Protein AF-A0A0V0XL01-F1 (afdb_monomer)

Organism: Trichinella pseudospiralis (NCBI:txid6337)

Solvent-accessible surface area (backbone atoms only — not comparable to full-atom values): 15311 Å² total; per-residue (Å²): 140,81,84,89,83,84,82,94,81,88,79,88,85,88,79,86,83,81,87,78,91,76,82,90,76,90,74,82,90,76,85,75,81,91,75,90,78,96,79,70,66,69,64,54,52,52,53,47,52,55,48,52,52,52,49,51,54,52,50,50,52,51,49,54,53,49,52,60,51,49,62,62,58,72,68,69,61,100,60,57,73,66,58,52,52,54,50,54,52,52,52,53,51,48,51,54,51,52,51,51,52,50,50,49,52,51,50,53,50,49,52,50,52,46,60,74,67,52,75,76,82,74,76,65,90,80,57,88,51,68,72,58,53,53,49,53,53,51,51,50,54,52,51,50,53,56,50,51,52,55,47,49,5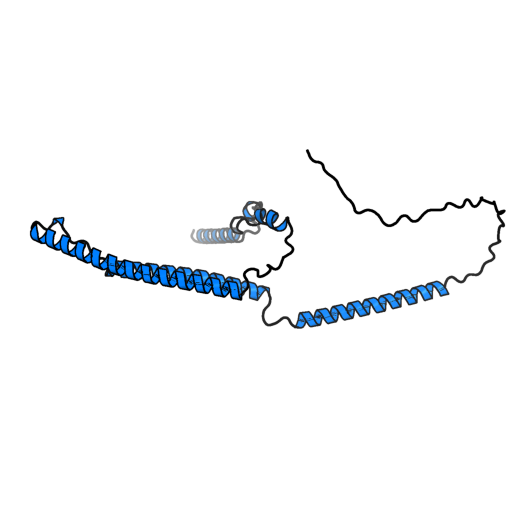4,52,54,49,55,50,51,54,50,52,52,50,52,50,52,51,50,50,53,55,39,56,74,64,38,88,73,61,75,73,80,83,68,93,71,63,94,53,59,67,63,55,40,64,77,68,62,56,58,80,84,75,58,54,68,72,75,81,40,86,79,78,90,56,79,88,73,41,69,68,58,60,52,48,55,60,50,51,56,51,54,52,56,59,54,66,71,75,108

Sequence (241 aa):
MFDEDVNSNRKYYKREEEEEDLAYVEIPDRHYRYGGAQVEDDEEEDARRKREERERKKAEVRKRLEEAGRAKKAKKGFLTPERKKKLRQLLMKKAAEDLKQQQLLKEQERQRILQERIIPLPDVDSINNQSELEKIASQFVKRIAELEELKYDLEYSVRQKDFEINELTIQVNDLRGKFVKPTLKKVSKYDNKFSKYHKKPAEQINFRENLRQVKTDKWNLDALKIDKKEEKKNADVEVEE

Secondary structure (DSSP, 8-state):
-------------------------PPP------------HHHHHHHHHHHHHHHHHHHHHHHHHHHHHHHHHHT--SS-HHHHHHHHHHHHHHHHHHHHHHHHHHHHHHHHHHHHHSPPPP-GGG---HHHHHHHHHHHHHHHHHHHHHHHHHHHHHHHHHHHHHHHHHHHHHHH-TT---------TTHHHHHHHH-S-TTT--TTTSS-----TTS-TTHHHHHHHHHHHHHHHHT--

pLDDT: mean 72.59, std 20.16, range [30.77, 98.12]

Radius of gyration: 45.76 Å; Cα contacts (8 Å, |Δi|>4): 9; chains: 1; bounding box: 92×78×112 Å

Foldseek 3Di:
DDDDDDDDDDDDDDDDDDDDDDDDDDDDDDDDDDDDDDDPPPVVVVVVVVVVVVVVVVVVVVVVVVVVVVVVVVPCPDDDPVRVVVVVVVVVVVVVVVVVVVVVVVVVVVVVVCVVPDDPDPPPVPDPDPVVVVVVVVVVVVVVVVVVVVVVVVVVVVVVVVVVVVVVVVVVDVVVPVCPPPPDDPDDPCPVVVVVVVPPPPVPPPVVVVDPDPPDPPPDPVSVVVVVVVVVVVVVVVVVD

Structure (mmCIF, N/CA/C/O backbone):
data_AF-A0A0V0XL01-F1
#
_entry.id   AF-A0A0V0XL01-F1
#
loop_
_atom_site.group_PDB
_atom_site.id
_atom_site.type_symbol
_atom_site.label_atom_id
_atom_site.label_alt_id
_atom_site.label_comp_id
_atom_site.label_asym_id
_atom_site.label_entity_id
_atom_site.label_seq_id
_atom_site.pdbx_PDB_ins_code
_atom_site.Cartn_x
_atom_site.Cartn_y
_atom_site.Cartn_z
_atom_site.occupancy
_atom_site.B_iso_or_equiv
_atom_site.auth_seq_id
_atom_site.auth_comp_id
_atom_site.auth_asym_id
_atom_site.auth_atom_id
_atom_site.pdbx_PDB_model_num
ATOM 1 N N . MET A 1 1 ? -7.016 -56.043 -22.292 1.00 40.75 1 MET A N 1
ATOM 2 C CA . MET A 1 1 ? -8.067 -56.361 -23.279 1.00 40.75 1 MET A CA 1
ATOM 3 C C . MET A 1 1 ? -8.686 -55.029 -23.669 1.00 40.75 1 MET A C 1
ATOM 5 O O . MET A 1 1 ? -9.525 -54.531 -22.940 1.00 40.75 1 MET A O 1
ATOM 9 N N . PHE A 1 2 ? -8.189 -54.293 -24.654 1.00 33.44 2 PHE A N 1
ATOM 10 C CA . PHE A 1 2 ? -7.642 -54.699 -25.949 1.00 33.44 2 PHE A CA 1
ATOM 11 C C . PHE A 1 2 ? -6.326 -53.992 -26.305 1.00 33.44 2 PHE A C 1
ATOM 13 O O . PHE A 1 2 ? -5.938 -53.026 -25.652 1.00 33.44 2 PHE A O 1
ATOM 20 N N . ASP A 1 3 ? -5.676 -54.573 -27.304 1.00 37.06 3 ASP A N 1
ATOM 21 C CA . ASP A 1 3 ? -4.250 -54.589 -27.602 1.00 37.06 3 ASP A CA 1
ATOM 22 C C . ASP A 1 3 ? -3.639 -53.342 -28.256 1.00 37.06 3 ASP A C 1
ATOM 24 O O . ASP A 1 3 ? -4.303 -52.462 -28.807 1.00 37.06 3 ASP A O 1
ATOM 28 N N . GLU A 1 4 ? -2.312 -53.339 -28.144 1.00 39.12 4 GLU A N 1
ATOM 29 C CA . GLU A 1 4 ? -1.307 -52.566 -28.864 1.00 39.12 4 GLU A CA 1
ATOM 30 C C . GLU A 1 4 ? -1.354 -52.826 -30.380 1.00 39.12 4 GLU A C 1
ATOM 32 O O . GLU A 1 4 ? -1.664 -53.933 -30.790 1.00 39.12 4 GLU A O 1
ATOM 37 N N . ASP A 1 5 ? -0.989 -51.822 -31.188 1.00 43.12 5 ASP A N 1
ATOM 38 C CA . ASP A 1 5 ? -0.315 -51.962 -32.499 1.00 43.12 5 ASP A CA 1
ATOM 39 C C . ASP A 1 5 ? 0.023 -50.538 -32.998 1.00 43.12 5 ASP A C 1
ATOM 41 O O . ASP A 1 5 ? -0.838 -49.760 -33.402 1.00 43.12 5 ASP A O 1
ATOM 45 N N . VAL A 1 6 ? 1.204 -49.978 -32.727 1.00 46.22 6 VAL A N 1
ATOM 46 C CA . VAL A 1 6 ? 2.505 -50.213 -33.380 1.00 46.22 6 VAL A CA 1
ATOM 47 C C . VAL A 1 6 ? 2.482 -49.992 -34.905 1.00 46.22 6 VAL A C 1
ATOM 49 O O . VAL A 1 6 ? 2.322 -50.890 -35.716 1.00 46.22 6 VAL A O 1
ATOM 52 N N . ASN A 1 7 ? 2.809 -48.749 -35.271 1.00 40.56 7 ASN A N 1
ATOM 53 C CA . ASN A 1 7 ? 3.794 -48.428 -36.312 1.00 40.56 7 ASN A CA 1
ATOM 54 C C . ASN A 1 7 ? 3.484 -48.837 -37.771 1.00 40.56 7 ASN A C 1
ATOM 56 O O . ASN A 1 7 ? 4.201 -49.629 -38.381 1.00 40.56 7 ASN A O 1
ATOM 60 N N . SER A 1 8 ? 2.511 -48.169 -38.395 1.00 42.34 8 SER A N 1
ATOM 61 C CA . SER A 1 8 ? 2.328 -48.176 -39.854 1.00 42.34 8 SER A CA 1
ATOM 62 C C . SER A 1 8 ? 2.961 -46.940 -40.509 1.00 42.34 8 SER A C 1
ATOM 64 O O . SER A 1 8 ? 2.249 -46.039 -40.948 1.00 42.34 8 SER A O 1
ATOM 66 N N . ASN A 1 9 ? 4.296 -46.873 -40.595 1.00 40.06 9 ASN A N 1
ATOM 67 C CA . ASN A 1 9 ? 4.946 -46.017 -41.600 1.00 40.06 9 ASN A CA 1
ATOM 68 C C . ASN A 1 9 ? 6.384 -46.456 -41.937 1.00 40.06 9 ASN A C 1
ATOM 70 O O . ASN A 1 9 ? 7.365 -45.812 -41.565 1.00 40.06 9 ASN A O 1
ATOM 74 N N . ARG A 1 10 ? 6.525 -47.579 -42.650 1.00 39.97 10 ARG A N 1
ATOM 75 C CA . ARG A 1 10 ? 7.780 -47.951 -43.325 1.00 39.97 10 ARG A CA 1
ATOM 76 C C . ARG A 1 10 ? 7.493 -48.764 -44.591 1.00 39.97 10 ARG A C 1
ATOM 78 O O . ARG A 1 10 ? 7.753 -49.958 -44.663 1.00 39.97 10 ARG A O 1
ATOM 85 N N . LYS A 1 11 ? 6.926 -48.106 -45.598 1.00 36.50 11 LYS A N 1
ATOM 86 C CA . LYS A 1 11 ? 6.955 -48.551 -47.000 1.00 36.50 11 LYS A CA 1
ATOM 87 C C . LYS A 1 11 ? 7.540 -47.399 -47.829 1.00 36.50 11 LYS A C 1
ATOM 89 O O . LYS A 1 11 ? 7.358 -46.258 -47.425 1.00 36.50 11 LYS A O 1
ATOM 94 N N . TYR A 1 12 ? 8.224 -47.721 -48.934 1.00 34.31 12 TYR A N 1
ATOM 95 C CA . TYR A 1 12 ? 9.052 -46.863 -49.817 1.00 34.31 12 TYR A CA 1
ATOM 96 C C . TYR A 1 12 ? 10.493 -46.671 -49.283 1.00 34.31 12 TYR A C 1
ATOM 98 O O . TYR A 1 12 ? 10.689 -45.984 -48.293 1.00 34.31 12 TYR A O 1
ATOM 106 N N . TYR A 1 13 ? 11.571 -47.272 -49.804 1.00 37.22 13 TYR A N 1
ATOM 107 C CA . TYR A 1 13 ? 11.905 -47.799 -51.132 1.00 37.22 13 TYR A CA 1
ATOM 108 C C . TYR A 1 13 ? 12.642 -49.148 -51.020 1.00 37.22 13 TYR A C 1
ATOM 110 O O . TYR A 1 13 ? 13.570 -49.283 -50.226 1.00 37.22 13 TYR A O 1
ATOM 118 N N . LYS A 1 14 ? 12.245 -50.118 -51.850 1.00 30.77 14 LYS A N 1
ATOM 119 C CA . LYS A 1 14 ? 12.971 -51.357 -52.158 1.00 30.77 14 LYS A CA 1
ATOM 120 C C . LYS A 1 14 ? 13.501 -51.149 -53.583 1.00 30.77 14 LYS A C 1
ATOM 122 O O . LYS A 1 14 ? 12.686 -50.979 -54.485 1.00 30.77 14 LYS A O 1
ATOM 127 N N . ARG A 1 15 ? 14.815 -51.023 -53.768 1.00 37.88 15 ARG A N 1
ATOM 128 C CA . ARG A 1 15 ? 15.456 -51.087 -55.089 1.00 37.88 15 ARG A CA 1
ATOM 129 C C . ARG A 1 15 ? 16.187 -52.418 -55.107 1.00 37.88 15 ARG A C 1
ATOM 131 O O . ARG A 1 15 ? 17.006 -52.654 -54.226 1.00 37.88 15 ARG A O 1
ATOM 138 N N . GLU A 1 16 ? 15.752 -53.278 -56.011 1.00 37.47 16 GLU A N 1
ATOM 139 C CA . GLU A 1 16 ? 16.260 -54.625 -56.228 1.00 37.47 16 GLU A CA 1
ATOM 140 C C . GLU A 1 16 ? 17.748 -54.562 -56.587 1.00 37.47 16 GLU A C 1
ATOM 142 O O . GLU A 1 16 ? 18.165 -53.747 -57.412 1.00 37.47 16 GLU A O 1
ATOM 147 N N . GLU A 1 17 ? 18.536 -55.364 -55.876 1.00 39.72 17 GLU A N 1
ATOM 148 C CA . GLU A 1 17 ? 19.886 -55.753 -56.261 1.00 39.72 17 GLU A CA 1
ATOM 149 C C . GLU A 1 17 ? 19.724 -56.952 -57.198 1.00 39.72 17 GLU A C 1
ATOM 151 O O . GLU A 1 17 ? 19.233 -57.999 -56.778 1.00 39.72 17 GLU A O 1
ATOM 156 N N . GLU A 1 18 ? 20.081 -56.777 -58.467 1.00 40.06 18 GLU A N 1
ATOM 157 C CA . GLU A 1 18 ? 20.355 -57.889 -59.372 1.00 40.06 18 GLU A CA 1
ATOM 158 C C . GLU A 1 18 ? 21.876 -58.077 -59.391 1.00 40.06 18 GLU A C 1
ATOM 160 O O . GLU A 1 18 ? 22.624 -57.216 -59.861 1.0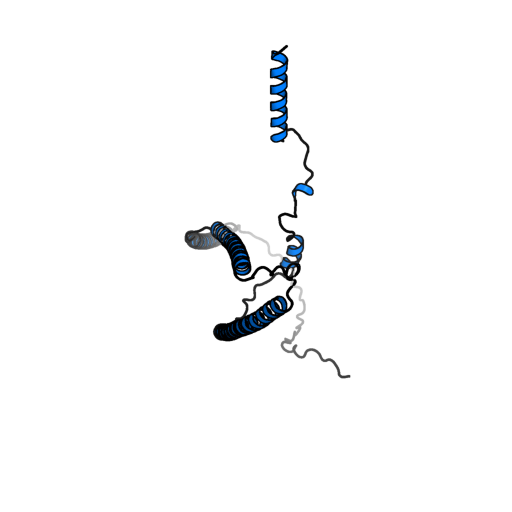0 40.06 18 GLU A O 1
ATOM 165 N N . GLU A 1 19 ? 22.322 -59.176 -58.779 1.00 40.03 19 GLU A N 1
ATOM 166 C CA . GLU A 1 19 ? 23.654 -59.750 -58.949 1.00 40.03 19 GLU A CA 1
ATOM 167 C C . GLU A 1 19 ? 23.757 -60.315 -60.372 1.00 40.03 19 GLU A C 1
ATOM 169 O O . GLU A 1 19 ? 23.046 -61.257 -60.719 1.00 40.03 19 GLU A O 1
ATOM 174 N N . GLU A 1 20 ? 24.655 -59.765 -61.190 1.00 38.94 20 GLU A N 1
ATOM 175 C CA . GLU A 1 20 ? 25.152 -60.453 -62.383 1.00 38.94 20 GLU A CA 1
ATOM 176 C C . GLU A 1 20 ? 26.607 -60.874 -62.153 1.00 38.94 20 GLU A C 1
ATOM 178 O O . GLU A 1 20 ? 27.529 -60.056 -62.083 1.00 38.94 20 GLU A O 1
ATOM 183 N N . ASP A 1 21 ? 26.781 -62.189 -62.034 1.00 44.88 21 ASP A N 1
ATOM 184 C CA . ASP A 1 21 ? 28.050 -62.902 -61.999 1.00 44.88 21 ASP A CA 1
ATOM 185 C C . ASP A 1 21 ? 28.822 -62.708 -63.315 1.00 44.88 21 ASP A C 1
ATOM 187 O O . ASP A 1 21 ? 28.524 -63.337 -64.334 1.00 44.88 21 ASP A O 1
ATOM 191 N N . LEU A 1 22 ? 29.870 -61.880 -63.302 1.00 39.28 22 LEU A N 1
ATOM 192 C CA . LEU A 1 22 ? 30.867 -61.845 -64.375 1.00 39.28 22 LEU A CA 1
ATOM 193 C C . LEU A 1 22 ? 32.157 -62.522 -63.909 1.00 39.28 22 LEU A C 1
ATOM 195 O O . LEU A 1 22 ? 32.897 -62.020 -63.063 1.00 39.28 22 LEU A O 1
ATOM 199 N N . ALA A 1 23 ? 32.392 -63.700 -64.484 1.00 43.34 23 ALA A N 1
ATOM 200 C CA . ALA A 1 23 ? 33.522 -64.576 -64.223 1.00 43.34 23 ALA A CA 1
ATOM 201 C C . ALA A 1 23 ? 34.881 -63.868 -64.372 1.00 43.34 23 ALA A C 1
ATOM 203 O O . ALA A 1 23 ? 35.165 -63.186 -65.358 1.00 43.34 23 ALA A O 1
ATOM 204 N N . TYR A 1 24 ? 35.741 -64.103 -63.384 1.00 42.50 24 TYR A N 1
ATOM 205 C CA . TYR A 1 24 ? 37.146 -63.716 -63.353 1.00 42.50 24 TYR A CA 1
ATOM 206 C C . TYR A 1 24 ? 37.919 -64.406 -64.491 1.00 42.50 24 TYR A C 1
ATOM 208 O O . TYR A 1 24 ? 38.001 -65.633 -64.533 1.00 42.50 24 TYR A O 1
ATOM 216 N N . VAL A 1 25 ? 38.495 -63.624 -65.406 1.00 46.78 25 VAL A N 1
ATOM 217 C CA . VAL A 1 25 ? 39.443 -64.100 -66.427 1.00 46.78 25 VAL A CA 1
ATOM 218 C C . VAL A 1 25 ? 40.809 -63.491 -66.114 1.00 46.78 25 VAL A C 1
ATOM 220 O O . VAL A 1 25 ? 40.972 -62.272 -66.173 1.00 46.78 25 VAL A O 1
ATOM 223 N N . GLU A 1 26 ? 41.788 -64.329 -65.766 1.00 44.38 26 GLU A N 1
ATOM 224 C CA . GLU A 1 26 ? 43.183 -63.919 -65.560 1.00 44.38 26 GLU A CA 1
ATOM 225 C C . GLU A 1 26 ? 43.791 -63.414 -66.877 1.00 44.38 26 GLU A C 1
ATOM 227 O O . GLU A 1 26 ? 43.933 -64.159 -67.848 1.00 44.38 26 GLU A O 1
ATOM 232 N N . ILE A 1 27 ? 44.172 -62.136 -66.910 1.00 48.56 27 ILE A N 1
ATOM 233 C CA . ILE A 1 27 ? 44.943 -61.548 -68.010 1.00 48.56 27 ILE A CA 1
ATOM 234 C C . ILE A 1 27 ? 46.434 -61.661 -67.643 1.00 48.56 27 ILE A C 1
ATOM 236 O O . ILE A 1 27 ? 46.809 -61.205 -66.562 1.00 48.56 27 ILE A O 1
ATOM 240 N N . PRO A 1 28 ? 47.302 -62.234 -68.502 1.00 47.28 28 PRO A N 1
ATOM 241 C CA . PRO A 1 28 ? 48.719 -62.403 -68.195 1.00 47.28 28 PRO A CA 1
ATOM 242 C C . PRO A 1 28 ? 49.431 -61.064 -67.999 1.00 47.28 28 PRO A C 1
ATOM 244 O O . PRO A 1 28 ? 49.287 -60.143 -68.808 1.00 47.28 28 PRO A O 1
ATOM 247 N N . ASP A 1 29 ? 50.247 -61.006 -66.951 1.00 51.16 29 ASP A N 1
ATOM 248 C CA . ASP A 1 29 ? 51.034 -59.852 -66.529 1.00 51.16 29 ASP A CA 1
ATOM 249 C C . ASP A 1 29 ? 52.049 -59.429 -67.613 1.00 51.16 29 ASP A C 1
ATOM 251 O O . ASP A 1 29 ? 53.142 -59.988 -67.749 1.00 51.16 29 ASP A O 1
ATOM 255 N N . ARG A 1 30 ? 51.680 -58.441 -68.441 1.00 40.22 30 ARG A N 1
ATOM 256 C CA . ARG A 1 30 ? 52.618 -57.775 -69.355 1.00 40.22 30 ARG A CA 1
ATOM 257 C C . ARG A 1 30 ? 53.345 -56.672 -68.601 1.00 40.22 30 ARG A C 1
ATOM 259 O O . ARG A 1 30 ? 52.847 -55.557 -68.469 1.00 40.22 30 ARG A O 1
ATOM 266 N N . HIS A 1 31 ? 54.580 -56.978 -68.218 1.00 46.69 31 HIS A N 1
ATOM 267 C CA . HIS A 1 31 ? 55.589 -56.003 -67.824 1.00 46.69 31 HIS A CA 1
ATOM 268 C C . HIS A 1 31 ? 55.758 -54.924 -68.909 1.00 46.69 31 HIS A C 1
ATOM 270 O O . HIS A 1 31 ? 56.414 -55.146 -69.932 1.00 46.69 31 HIS A O 1
ATOM 276 N N . TYR A 1 32 ? 55.206 -53.734 -68.671 1.00 37.00 32 TYR A N 1
ATOM 277 C CA . TYR A 1 32 ? 55.585 -52.536 -69.411 1.00 37.00 32 TYR A CA 1
ATOM 278 C C . TYR A 1 32 ? 56.823 -51.912 -68.761 1.00 37.00 32 TYR A C 1
ATOM 280 O O . TYR A 1 32 ? 56.806 -51.456 -67.621 1.00 37.00 32 TYR A O 1
ATOM 288 N N . ARG A 1 33 ? 57.918 -51.918 -69.526 1.00 39.69 33 ARG A N 1
ATOM 289 C CA . ARG A 1 33 ? 59.151 -51.160 -69.282 1.00 39.69 33 ARG A CA 1
ATOM 290 C C . ARG A 1 33 ? 58.819 -49.695 -68.979 1.00 39.69 33 ARG A C 1
ATOM 292 O O . ARG A 1 33 ? 58.297 -49.003 -69.849 1.00 39.69 33 ARG A O 1
ATOM 299 N N . TYR A 1 34 ? 59.206 -49.210 -67.802 1.00 35.22 34 TYR A N 1
ATOM 300 C CA . TYR A 1 34 ? 59.228 -47.778 -67.510 1.00 35.22 34 TYR A CA 1
ATOM 301 C C . TYR A 1 34 ? 60.462 -47.157 -68.189 1.00 35.22 34 TYR A C 1
ATOM 303 O O . TYR A 1 34 ? 61.597 -47.385 -67.770 1.00 35.22 34 TYR A O 1
ATOM 311 N N . GLY A 1 35 ? 60.239 -46.435 -69.289 1.00 39.59 35 GLY A N 1
ATOM 312 C CA . GLY A 1 35 ? 61.188 -45.503 -69.905 1.00 39.59 35 GLY A CA 1
ATOM 313 C C . GLY A 1 35 ? 60.647 -44.087 -69.709 1.00 39.59 35 GLY A C 1
ATOM 314 O O . GLY A 1 35 ? 59.479 -43.849 -69.996 1.00 39.59 35 GLY A O 1
ATOM 315 N N . GLY A 1 36 ? 61.453 -43.205 -69.117 1.00 41.88 36 GLY A N 1
ATOM 316 C CA . GLY A 1 36 ? 60.972 -42.044 -68.362 1.00 41.88 36 GLY A CA 1
ATOM 317 C C . GLY A 1 36 ? 60.691 -40.751 -69.132 1.00 41.88 36 GLY A C 1
ATOM 318 O O . GLY A 1 36 ? 60.901 -40.666 -70.336 1.00 41.88 36 GLY A O 1
ATOM 319 N N . ALA A 1 37 ? 60.272 -39.737 -68.368 1.00 36.62 37 ALA A N 1
ATOM 320 C CA . ALA A 1 37 ? 60.487 -38.305 -68.595 1.00 36.62 37 ALA A CA 1
ATOM 321 C C . ALA A 1 37 ? 60.110 -37.549 -67.301 1.00 36.62 37 ALA A C 1
ATOM 323 O O . ALA A 1 37 ? 58.991 -37.690 -66.815 1.00 36.62 37 ALA A O 1
ATOM 324 N N . GLN A 1 38 ? 61.047 -36.792 -66.722 1.00 47.59 38 GLN A N 1
ATOM 325 C CA . GLN A 1 38 ? 60.799 -35.859 -65.615 1.00 47.59 38 GLN A CA 1
ATOM 326 C C . GLN A 1 38 ? 59.905 -34.712 -66.107 1.00 47.59 38 GLN A C 1
ATOM 328 O O . GLN A 1 38 ? 60.348 -33.931 -66.945 1.00 47.59 38 GLN A O 1
ATOM 333 N N . VAL A 1 39 ? 58.679 -34.609 -65.589 1.00 47.38 39 VAL A N 1
ATOM 334 C CA . VAL A 1 39 ? 57.799 -33.432 -65.721 1.00 47.38 39 VAL A CA 1
ATOM 335 C C . VAL A 1 39 ? 56.988 -33.301 -64.420 1.00 47.38 39 VAL A C 1
ATOM 337 O O . VAL A 1 39 ? 55.779 -33.487 -64.410 1.00 47.38 39 VAL A O 1
ATOM 340 N N . GLU A 1 40 ? 57.663 -33.096 -63.286 1.00 48.44 40 GLU A N 1
ATOM 341 C CA . GLU A 1 40 ? 57.011 -32.957 -61.964 1.00 48.44 40 GLU A CA 1
ATOM 342 C C . GLU A 1 40 ? 56.878 -31.486 -61.508 1.00 48.44 40 GLU A C 1
ATOM 344 O O . GLU A 1 40 ? 56.074 -31.197 -60.626 1.00 48.44 40 GLU A O 1
ATOM 349 N N . ASP A 1 41 ? 57.576 -30.535 -62.142 1.00 52.06 41 ASP A N 1
ATOM 350 C CA . ASP A 1 41 ? 57.650 -29.146 -61.653 1.00 52.06 41 ASP A CA 1
ATOM 351 C C . ASP A 1 41 ? 56.466 -28.244 -62.088 1.00 52.06 41 ASP A C 1
ATOM 353 O O . ASP A 1 41 ? 56.052 -27.361 -61.335 1.00 52.06 41 ASP A O 1
ATOM 357 N N . ASP A 1 42 ? 55.860 -28.469 -63.263 1.00 54.12 42 ASP A N 1
ATOM 358 C CA . ASP A 1 42 ? 54.832 -27.561 -63.814 1.00 54.12 42 ASP A CA 1
ATOM 359 C C . ASP A 1 42 ? 53.428 -27.769 -63.199 1.00 54.12 42 ASP A C 1
ATOM 361 O O . ASP A 1 42 ? 52.679 -26.809 -62.983 1.00 54.12 42 ASP A O 1
ATOM 365 N N . GLU A 1 43 ? 53.056 -29.009 -62.858 1.00 56.09 43 GLU A N 1
ATOM 366 C CA . GLU A 1 43 ? 51.753 -29.317 -62.240 1.00 56.09 43 GLU A CA 1
ATOM 367 C C . GLU A 1 43 ? 51.693 -28.894 -60.761 1.00 56.09 43 GLU A C 1
ATOM 369 O O . GLU A 1 43 ? 50.644 -28.468 -60.256 1.00 56.09 43 GLU A O 1
ATOM 374 N N . GLU A 1 44 ? 52.827 -28.971 -60.061 1.00 59.62 44 GLU A N 1
ATOM 375 C CA . GLU A 1 44 ? 52.937 -28.588 -58.656 1.00 59.62 44 GLU A CA 1
ATOM 376 C C . GLU A 1 44 ? 52.877 -27.057 -58.489 1.00 59.62 44 GLU A C 1
ATOM 378 O O . GLU A 1 44 ? 52.233 -26.544 -57.561 1.00 59.62 44 GLU A O 1
ATOM 383 N N . GLU A 1 45 ? 53.442 -26.309 -59.443 1.00 58.66 45 GLU A N 1
ATOM 384 C CA . GLU A 1 45 ? 53.376 -24.847 -59.479 1.00 58.66 45 GLU A CA 1
ATOM 385 C C . GLU A 1 45 ? 51.941 -24.337 -59.725 1.00 58.66 45 GLU A C 1
ATOM 387 O O . GLU A 1 45 ? 51.464 -23.425 -59.035 1.00 58.66 45 GLU A O 1
ATOM 392 N N . ASP A 1 46 ? 51.189 -24.974 -60.627 1.00 66.00 46 ASP A N 1
ATOM 393 C CA . ASP A 1 46 ? 49.782 -24.640 -60.889 1.00 66.00 46 ASP A CA 1
ATOM 394 C C . ASP A 1 46 ? 48.849 -24.989 -59.720 1.00 66.00 46 ASP A C 1
ATOM 396 O O . ASP A 1 46 ? 47.929 -24.223 -59.382 1.00 66.00 46 ASP A O 1
ATOM 400 N N . ALA A 1 47 ? 49.105 -26.098 -59.022 1.00 73.56 47 ALA A N 1
ATOM 401 C CA . ALA A 1 47 ? 48.396 -26.437 -57.791 1.00 73.56 47 ALA A CA 1
ATOM 402 C C . ALA A 1 47 ? 48.649 -25.400 -56.679 1.00 73.56 47 ALA A C 1
ATOM 404 O O . ALA A 1 47 ? 47.725 -25.040 -55.930 1.00 73.56 47 ALA A O 1
ATOM 405 N N . ARG A 1 48 ? 49.875 -24.866 -56.602 1.00 74.12 48 ARG A N 1
ATOM 406 C CA . ARG A 1 48 ? 50.276 -23.823 -55.648 1.00 74.12 48 ARG A CA 1
ATOM 407 C C . ARG A 1 48 ? 49.602 -22.487 -55.960 1.00 74.12 48 ARG A C 1
ATOM 409 O O . ARG A 1 48 ? 48.958 -21.928 -55.067 1.00 74.12 48 ARG A O 1
ATOM 416 N N . ARG A 1 49 ? 49.593 -22.056 -57.230 1.00 75.25 49 ARG A N 1
ATOM 417 C CA . ARG A 1 49 ? 48.857 -20.862 -57.701 1.00 75.25 49 ARG A CA 1
ATOM 418 C C . ARG A 1 49 ? 47.368 -20.930 -57.347 1.00 75.25 49 ARG A C 1
ATOM 420 O O . ARG A 1 49 ? 46.801 -19.984 -56.796 1.00 75.25 49 ARG A O 1
ATOM 427 N N . LYS A 1 50 ? 46.729 -22.083 -57.568 1.00 78.94 50 LYS A N 1
ATOM 428 C CA . LYS A 1 50 ? 45.303 -22.298 -57.259 1.00 78.94 50 LYS A CA 1
ATOM 429 C C . LYS A 1 50 ? 45.009 -22.288 -55.754 1.00 78.94 50 LYS A C 1
ATOM 431 O O . LYS A 1 50 ? 43.915 -21.893 -55.336 1.00 78.94 50 LYS A O 1
ATOM 436 N N . ARG A 1 51 ? 45.956 -22.726 -54.917 1.00 73.38 51 ARG A N 1
ATOM 437 C CA . ARG A 1 51 ? 45.840 -22.681 -53.450 1.00 73.38 51 ARG A CA 1
ATOM 438 C C . ARG A 1 51 ? 45.977 -21.254 -52.930 1.00 73.38 51 ARG A C 1
ATOM 440 O O . ARG A 1 51 ? 45.133 -20.825 -52.144 1.00 73.38 51 ARG A O 1
ATOM 447 N N . GLU A 1 52 ? 46.960 -20.514 -53.427 1.00 78.62 52 GLU A N 1
ATOM 448 C CA . GLU A 1 52 ? 47.188 -19.108 -53.085 1.00 78.62 52 GLU A CA 1
ATOM 449 C C . GLU A 1 52 ? 46.008 -18.222 -53.504 1.00 78.62 52 GLU A C 1
ATOM 451 O O . GLU A 1 52 ? 45.561 -17.372 -52.733 1.00 78.62 52 GLU A O 1
ATOM 456 N N . GLU A 1 53 ? 45.409 -18.473 -54.672 1.00 78.81 53 GLU A N 1
ATOM 457 C CA . GLU A 1 53 ? 44.226 -17.733 -55.120 1.00 78.81 53 GLU A CA 1
ATOM 458 C C . GLU A 1 53 ? 43.006 -17.987 -54.212 1.00 78.81 53 GLU A C 1
ATOM 460 O O . GLU A 1 53 ? 42.263 -17.061 -53.866 1.00 78.81 53 GLU A O 1
ATOM 465 N N . ARG A 1 54 ? 42.808 -19.234 -53.758 1.00 75.38 54 ARG A N 1
ATOM 466 C CA . ARG A 1 54 ? 41.755 -19.579 -52.784 1.00 75.38 54 ARG A CA 1
ATOM 467 C C . ARG A 1 54 ? 42.014 -18.945 -51.421 1.00 75.38 54 ARG A C 1
ATOM 469 O O . ARG A 1 54 ? 41.068 -18.468 -50.791 1.00 75.38 54 ARG A O 1
ATOM 476 N N . GLU A 1 55 ? 43.262 -18.920 -50.959 1.00 83.56 55 GLU A N 1
ATOM 477 C CA . GLU A 1 55 ? 43.624 -18.271 -49.697 1.00 83.56 55 GLU A CA 1
ATOM 478 C C . GLU A 1 55 ? 43.456 -16.753 -49.765 1.00 83.56 55 GLU A C 1
ATOM 480 O O . GLU A 1 55 ? 42.910 -16.166 -48.829 1.00 83.56 55 GLU A O 1
ATOM 485 N N . ARG A 1 56 ? 43.793 -16.125 -50.895 1.00 83.62 56 ARG A N 1
ATOM 486 C CA . ARG A 1 56 ? 43.561 -14.696 -51.133 1.00 83.62 56 ARG A CA 1
ATOM 487 C C . ARG A 1 56 ? 42.071 -14.357 -51.109 1.00 83.62 56 ARG A C 1
ATOM 489 O O . ARG A 1 56 ? 41.671 -13.447 -50.383 1.00 83.62 56 ARG A O 1
ATOM 496 N N . LYS A 1 57 ? 41.233 -15.143 -51.797 1.00 85.62 57 LYS A N 1
ATOM 497 C CA . LYS A 1 57 ? 39.764 -14.997 -51.757 1.00 85.62 57 LYS A CA 1
ATOM 498 C C . LYS A 1 57 ? 39.213 -15.199 -50.339 1.00 85.62 57 LYS A C 1
ATOM 500 O O . LYS A 1 57 ? 38.345 -14.452 -49.891 1.00 85.62 57 LYS A O 1
ATOM 505 N N . LYS A 1 58 ? 39.745 -16.164 -49.581 1.00 85.06 58 LYS A N 1
ATOM 506 C CA . LYS A 1 58 ? 39.349 -16.417 -48.183 1.00 85.06 58 LYS A CA 1
ATOM 507 C C . LYS A 1 58 ? 39.768 -15.280 -47.242 1.00 85.06 58 LYS A C 1
ATOM 509 O O . LYS A 1 58 ? 38.992 -14.902 -46.362 1.00 85.06 58 LYS A O 1
ATOM 514 N N . ALA A 1 59 ? 40.963 -14.722 -47.424 1.00 84.75 59 ALA A N 1
ATOM 515 C CA . ALA A 1 59 ? 41.467 -13.588 -46.655 1.00 84.75 59 ALA A CA 1
ATOM 516 C C . ALA A 1 59 ? 40.659 -12.314 -46.936 1.00 84.75 59 ALA A C 1
ATOM 518 O O . ALA A 1 59 ? 40.315 -11.589 -46.004 1.00 84.75 59 ALA A O 1
ATOM 519 N N . GLU A 1 60 ? 40.276 -12.085 -48.190 1.00 85.19 60 GLU A N 1
ATOM 520 C CA . GLU A 1 60 ? 39.431 -10.961 -48.587 1.00 85.19 60 GLU A CA 1
ATOM 521 C C . GLU A 1 60 ? 38.024 -11.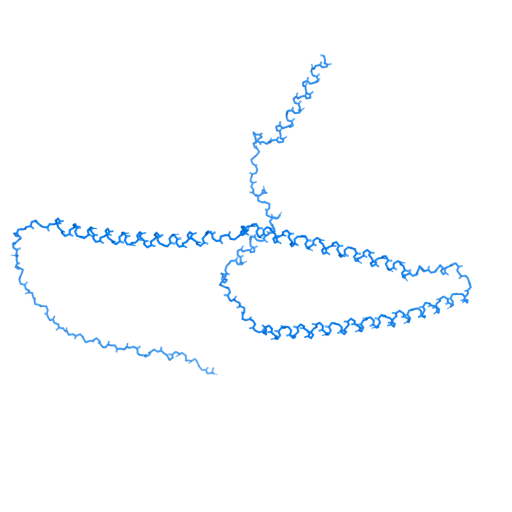054 -47.978 1.00 85.19 60 GLU A C 1
ATOM 523 O O . GLU A 1 60 ? 37.539 -10.089 -47.384 1.00 85.19 60 GLU A O 1
ATOM 528 N N . VAL A 1 61 ? 37.394 -12.235 -48.012 1.00 82.94 61 VAL A N 1
ATOM 529 C CA . VAL A 1 61 ? 36.094 -12.467 -47.356 1.00 82.94 61 VAL A CA 1
ATOM 530 C C . VAL A 1 61 ? 36.193 -12.263 -45.842 1.00 82.94 61 VAL A C 1
ATOM 532 O O . VAL A 1 61 ? 35.316 -11.638 -45.241 1.00 82.94 61 VAL A O 1
ATOM 535 N N . ARG A 1 62 ? 37.276 -12.737 -45.212 1.00 81.81 62 ARG A N 1
ATOM 536 C CA . ARG A 1 62 ? 37.524 -12.537 -43.778 1.00 81.81 62 ARG A CA 1
ATOM 537 C C . ARG A 1 62 ? 37.718 -11.059 -43.439 1.00 81.81 62 ARG A C 1
ATOM 539 O O . ARG A 1 62 ? 37.135 -10.595 -42.461 1.00 81.81 62 ARG A O 1
ATOM 546 N N . LYS A 1 63 ? 38.460 -10.315 -44.262 1.00 85.62 63 LYS A N 1
ATOM 547 C CA . LYS A 1 63 ? 38.668 -8.869 -44.108 1.00 85.62 63 LYS A CA 1
ATOM 548 C C . LYS A 1 63 ? 37.354 -8.097 -44.262 1.00 85.62 63 LYS A C 1
ATOM 550 O O . LYS A 1 63 ? 37.023 -7.286 -43.402 1.00 85.62 63 LYS A O 1
ATOM 555 N N . ARG A 1 64 ? 36.534 -8.437 -45.263 1.00 80.94 64 ARG A N 1
ATOM 556 C CA . ARG A 1 64 ? 35.197 -7.853 -45.472 1.00 80.94 64 ARG A CA 1
ATOM 557 C C . ARG A 1 64 ? 34.243 -8.139 -44.305 1.00 80.94 64 ARG A C 1
ATOM 559 O O . ARG A 1 64 ? 33.485 -7.260 -43.896 1.00 80.94 64 ARG A O 1
ATOM 566 N N . LEU A 1 65 ? 34.290 -9.347 -43.737 1.00 76.44 65 LEU A N 1
ATOM 567 C CA . LEU A 1 65 ? 33.521 -9.706 -42.539 1.00 76.44 65 LEU A CA 1
ATOM 568 C C . LEU A 1 65 ? 34.008 -8.956 -41.290 1.00 76.44 65 LEU A C 1
ATOM 570 O O . LEU A 1 65 ? 33.188 -8.534 -40.470 1.00 76.44 65 LEU A O 1
ATOM 574 N N . GLU A 1 66 ? 35.319 -8.753 -41.145 1.00 76.44 66 GLU A N 1
ATOM 575 C CA . GLU A 1 66 ? 35.898 -8.007 -40.027 1.00 76.44 66 GLU A CA 1
ATOM 576 C C . GLU A 1 66 ? 35.569 -6.507 -40.103 1.00 76.44 66 GLU A C 1
ATOM 578 O O . GLU A 1 66 ? 35.160 -5.917 -39.100 1.00 76.44 66 GLU A O 1
ATOM 583 N N . GLU A 1 67 ? 35.655 -5.899 -41.285 1.00 74.00 67 GLU A N 1
ATOM 584 C CA . GLU A 1 67 ? 35.299 -4.494 -41.524 1.00 74.00 67 GLU A CA 1
ATOM 585 C C . GLU A 1 67 ? 33.797 -4.244 -41.307 1.00 74.00 67 GLU A C 1
ATOM 587 O O . GLU A 1 67 ? 33.418 -3.305 -40.597 1.00 74.00 67 GLU A O 1
ATOM 592 N N . ALA A 1 68 ? 32.929 -5.149 -41.779 1.00 70.94 68 ALA A N 1
ATOM 593 C CA . ALA A 1 68 ? 31.494 -5.112 -41.483 1.00 70.94 68 ALA A CA 1
ATOM 594 C C . ALA A 1 68 ? 31.197 -5.286 -39.976 1.00 70.94 68 ALA A C 1
ATOM 596 O O . ALA A 1 68 ? 30.247 -4.699 -39.444 1.00 70.94 68 ALA A O 1
ATOM 597 N N . GLY A 1 69 ? 32.019 -6.061 -39.260 1.00 65.81 69 GLY A N 1
ATOM 598 C CA . GLY A 1 69 ? 31.952 -6.217 -37.806 1.00 65.81 69 GLY A CA 1
ATOM 599 C C . GLY A 1 69 ? 32.419 -4.975 -37.034 1.00 65.81 69 GLY A C 1
ATOM 600 O O . GLY A 1 69 ? 31.816 -4.621 -36.017 1.00 65.81 69 GLY A O 1
ATOM 601 N N . ARG A 1 70 ? 33.454 -4.276 -37.519 1.00 64.31 70 ARG A N 1
ATOM 602 C CA . ARG A 1 70 ? 33.969 -3.027 -36.925 1.00 64.31 70 ARG A CA 1
ATOM 603 C C . ARG A 1 70 ? 32.986 -1.867 -37.093 1.00 64.31 70 ARG A C 1
ATOM 605 O O . ARG A 1 70 ? 32.724 -1.163 -36.118 1.00 64.31 70 ARG A O 1
ATOM 612 N N . ALA A 1 71 ? 32.339 -1.741 -38.253 1.00 61.22 71 ALA A N 1
ATOM 613 C CA . ALA A 1 71 ? 31.302 -0.730 -38.490 1.00 61.22 71 ALA A CA 1
ATOM 614 C C . ALA A 1 71 ? 30.075 -0.896 -37.564 1.00 61.22 71 ALA A C 1
ATOM 616 O O . ALA A 1 71 ? 29.481 0.089 -37.120 1.00 61.22 71 ALA A O 1
ATOM 617 N N . LYS A 1 72 ? 29.727 -2.137 -37.187 1.00 60.06 72 LYS A N 1
ATOM 618 C CA . LYS A 1 72 ? 28.686 -2.420 -36.178 1.00 60.06 72 LYS A CA 1
ATOM 619 C C . LYS A 1 72 ? 29.131 -2.097 -34.744 1.00 60.06 72 LYS A C 1
ATOM 621 O O . LYS A 1 72 ? 28.294 -1.726 -33.925 1.00 60.06 72 LYS A O 1
ATOM 626 N N . LYS A 1 73 ? 30.430 -2.195 -34.436 1.00 57.62 73 LYS A N 1
ATOM 627 C CA . LYS A 1 73 ? 31.005 -1.836 -33.123 1.00 57.62 73 LYS A CA 1
ATOM 628 C C . LYS A 1 73 ? 31.157 -0.325 -32.921 1.00 57.62 73 LYS A C 1
ATOM 630 O O . LYS A 1 73 ? 31.119 0.119 -31.778 1.00 57.62 73 LYS A O 1
ATOM 635 N N . ALA A 1 74 ? 31.289 0.455 -33.995 1.00 57.41 74 ALA A N 1
ATOM 636 C CA . ALA A 1 74 ? 31.403 1.914 -33.932 1.00 57.41 74 ALA A CA 1
ATOM 637 C C . ALA A 1 74 ? 30.081 2.617 -33.553 1.00 57.41 74 ALA A C 1
ATOM 639 O O . ALA A 1 74 ? 30.103 3.698 -32.976 1.00 57.41 74 ALA A O 1
ATOM 640 N N . LYS A 1 75 ? 28.919 1.978 -33.761 1.00 57.62 75 LYS A N 1
ATOM 641 C CA . LYS A 1 75 ? 27.598 2.480 -33.321 1.00 57.62 75 LYS A CA 1
ATOM 642 C C . LYS A 1 75 ? 27.290 2.157 -31.845 1.00 57.62 75 LYS A C 1
ATOM 644 O O . LYS A 1 75 ? 26.150 1.862 -31.485 1.00 57.62 75 LYS A O 1
ATOM 649 N N . LYS A 1 76 ? 28.304 2.165 -30.971 1.00 58.91 76 LYS A N 1
ATOM 650 C CA . LYS A 1 76 ? 28.173 1.901 -29.527 1.00 58.91 76 LYS A CA 1
ATOM 651 C C . LYS A 1 76 ? 27.578 3.139 -28.846 1.00 58.91 76 LYS A C 1
ATOM 653 O O . LYS A 1 76 ? 28.297 3.965 -28.301 1.00 58.91 76 LYS A O 1
ATOM 658 N N . GLY A 1 77 ? 26.258 3.290 -28.958 1.00 62.09 77 GLY A N 1
ATOM 659 C CA . GLY A 1 77 ? 25.516 4.452 -28.470 1.00 62.09 77 GLY A CA 1
ATOM 660 C C . GLY A 1 77 ? 25.794 4.781 -27.002 1.00 62.09 77 GLY A C 1
ATOM 661 O O . GLY A 1 77 ? 25.839 3.863 -26.192 1.00 62.09 77 GLY A O 1
ATOM 662 N N . PHE A 1 78 ? 25.965 6.083 -26.731 1.00 66.38 78 PHE A N 1
ATOM 663 C CA . PHE A 1 78 ? 25.957 6.911 -25.502 1.00 66.38 78 PHE A CA 1
ATOM 664 C C . PHE A 1 78 ? 26.317 6.316 -24.117 1.00 66.38 78 PHE A C 1
ATOM 666 O O . PHE A 1 78 ? 26.851 7.022 -23.267 1.00 66.38 78 PHE A O 1
ATOM 673 N N . LEU A 1 79 ? 26.067 5.039 -23.837 1.00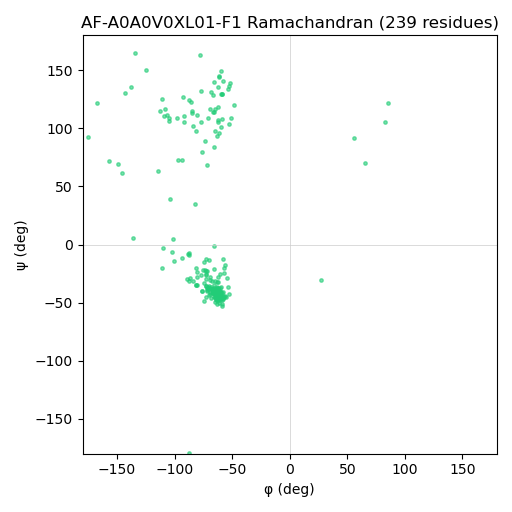 81.62 79 LEU A N 1
ATOM 674 C CA . LEU A 1 79 ? 26.321 4.403 -22.552 1.00 81.62 79 LEU A CA 1
ATOM 675 C C . LEU A 1 79 ? 26.813 2.965 -22.740 1.00 81.62 79 LEU A C 1
ATOM 677 O O . LEU A 1 79 ? 26.171 2.161 -23.421 1.00 81.62 79 LEU A O 1
ATOM 681 N N . THR A 1 80 ? 27.912 2.601 -22.072 1.00 87.31 80 THR A N 1
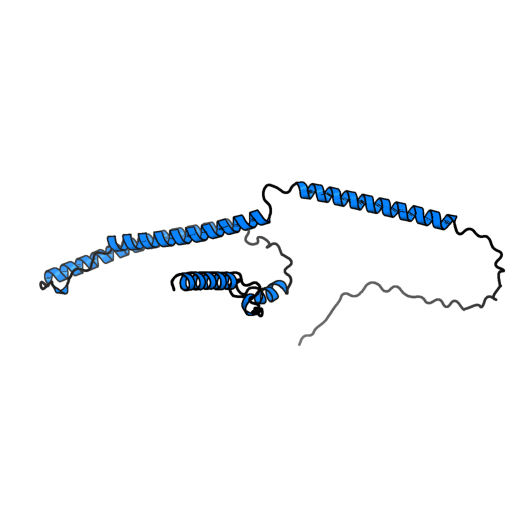ATOM 682 C CA . THR A 1 80 ? 28.358 1.203 -22.049 1.00 87.31 80 THR A CA 1
ATOM 683 C C . THR A 1 80 ? 27.282 0.316 -21.396 1.00 87.31 80 THR A C 1
ATOM 685 O O . THR A 1 80 ? 26.610 0.750 -20.452 1.00 87.31 80 THR A O 1
ATOM 688 N N . PRO A 1 81 ? 27.085 -0.931 -21.865 1.00 87.00 81 PRO A N 1
ATOM 689 C CA . PRO A 1 81 ? 26.104 -1.851 -21.281 1.00 87.00 81 PRO A CA 1
ATOM 690 C C . PRO A 1 81 ? 26.273 -2.045 -19.766 1.00 87.00 81 PRO A C 1
ATOM 692 O O . PRO A 1 81 ? 25.286 -2.101 -19.032 1.00 87.00 81 PRO A O 1
ATOM 695 N N . GLU A 1 82 ? 27.518 -2.065 -19.285 1.00 86.44 82 GLU A N 1
ATOM 696 C CA . GLU A 1 82 ? 27.862 -2.142 -17.861 1.00 86.44 82 GLU A CA 1
ATOM 697 C C . GLU A 1 82 ? 27.387 -0.914 -17.080 1.00 86.44 82 GLU A C 1
ATOM 699 O O . GLU A 1 82 ? 26.744 -1.052 -16.037 1.00 86.44 82 GLU A O 1
ATOM 704 N N . ARG A 1 83 ? 27.609 0.296 -17.612 1.00 89.06 83 ARG A N 1
ATOM 705 C CA . ARG A 1 83 ? 27.137 1.537 -16.988 1.00 89.06 83 ARG A CA 1
ATOM 706 C C . ARG A 1 83 ? 25.609 1.608 -16.971 1.00 89.06 83 ARG A C 1
ATOM 708 O O . ARG A 1 83 ? 25.038 2.008 -15.960 1.00 89.06 83 ARG A O 1
ATOM 715 N N . LYS A 1 84 ? 24.932 1.136 -18.026 1.00 91.62 84 LYS A N 1
ATOM 716 C CA . LYS A 1 84 ? 23.461 1.013 -18.058 1.00 91.62 84 LYS A CA 1
ATOM 717 C C . LYS A 1 84 ? 22.944 0.048 -16.985 1.00 91.62 84 LYS A C 1
ATOM 719 O O . LYS A 1 84 ? 21.952 0.349 -16.324 1.00 91.62 84 LYS A O 1
ATOM 724 N N . LYS A 1 85 ? 23.614 -1.092 -16.786 1.00 92.12 85 LYS A N 1
ATOM 725 C CA . LYS A 1 85 ? 23.270 -2.063 -15.735 1.00 92.12 85 LYS A CA 1
ATOM 726 C C . LYS A 1 85 ? 23.451 -1.462 -14.339 1.00 92.12 85 LYS A C 1
ATOM 728 O O . LYS A 1 85 ? 22.528 -1.551 -13.533 1.00 92.12 85 LYS A O 1
ATOM 733 N N . LYS A 1 86 ? 24.588 -0.805 -14.082 1.00 94.06 86 LYS A N 1
ATOM 734 C CA . LYS A 1 86 ? 24.866 -0.133 -12.802 1.00 94.06 86 LYS A CA 1
ATOM 735 C C . LYS A 1 86 ? 23.841 0.964 -12.510 1.00 94.06 86 LYS A C 1
ATOM 737 O O . LYS A 1 86 ? 23.320 1.026 -11.404 1.00 94.06 86 LYS A O 1
ATOM 742 N N . LEU A 1 87 ? 23.481 1.770 -13.510 1.00 94.69 87 LEU A N 1
ATOM 743 C CA . LEU A 1 87 ? 22.468 2.815 -13.357 1.00 94.69 87 LEU A CA 1
ATOM 744 C C . LEU A 1 87 ? 21.089 2.238 -13.009 1.00 94.69 87 LEU A C 1
ATOM 746 O O . LEU A 1 87 ? 20.454 2.713 -12.077 1.00 94.69 87 LEU A O 1
ATOM 750 N N . ARG A 1 88 ? 20.645 1.176 -13.696 1.00 94.12 88 ARG A N 1
ATOM 751 C CA . ARG A 1 88 ? 19.384 0.492 -13.354 1.00 94.12 88 ARG A CA 1
ATOM 752 C C . ARG A 1 88 ? 19.389 -0.030 -11.919 1.00 94.12 88 ARG A C 1
ATOM 754 O O . ARG A 1 88 ? 18.391 0.114 -11.228 1.00 94.12 88 ARG A O 1
ATOM 761 N N . GLN A 1 89 ? 20.501 -0.611 -11.470 1.00 94.81 89 GLN A N 1
ATOM 762 C CA . GLN A 1 89 ? 20.633 -1.075 -10.087 1.00 94.81 89 GLN A CA 1
ATOM 763 C C . GLN A 1 89 ? 20.532 0.079 -9.087 1.00 94.81 89 GLN A C 1
ATOM 765 O O . GLN A 1 89 ? 19.824 -0.057 -8.097 1.00 94.81 89 GLN A O 1
ATOM 770 N N . LEU A 1 90 ? 21.193 1.210 -9.349 1.00 96.25 90 LEU A N 1
ATOM 771 C CA . LEU A 1 90 ? 21.110 2.391 -8.485 1.00 96.25 90 LEU A CA 1
ATOM 772 C C . LEU A 1 90 ? 19.692 2.968 -8.438 1.00 96.25 90 LEU A C 1
ATOM 774 O O . LEU A 1 90 ? 19.215 3.295 -7.359 1.00 96.25 90 LEU A O 1
ATOM 778 N N . LEU A 1 91 ? 18.995 3.025 -9.575 1.00 96.75 91 LEU A N 1
ATOM 779 C CA . LEU A 1 91 ? 17.607 3.489 -9.631 1.00 96.75 91 LEU A CA 1
ATOM 780 C C . LEU A 1 91 ? 16.661 2.575 -8.847 1.00 96.75 91 LEU A C 1
ATOM 782 O O . LEU A 1 91 ? 15.815 3.073 -8.118 1.00 96.75 91 LEU A O 1
ATOM 786 N N . MET A 1 92 ? 16.822 1.253 -8.951 1.00 95.88 92 MET A N 1
ATOM 787 C CA . MET A 1 92 ? 16.009 0.303 -8.182 1.00 95.88 92 MET A CA 1
ATOM 788 C C . MET A 1 92 ? 16.311 0.370 -6.682 1.00 95.88 92 MET A C 1
ATOM 790 O O . MET A 1 92 ? 15.390 0.278 -5.879 1.00 95.88 92 MET A O 1
ATOM 794 N N . LYS A 1 93 ? 17.584 0.558 -6.300 1.00 96.75 93 LYS A N 1
ATOM 795 C CA . LYS A 1 93 ? 17.974 0.770 -4.897 1.00 96.75 93 LYS A CA 1
ATOM 796 C C . LYS A 1 93 ? 17.339 2.036 -4.333 1.00 96.75 93 LYS A C 1
ATOM 798 O O . LYS A 1 93 ? 16.669 1.952 -3.314 1.00 96.75 93 LYS A O 1
ATOM 803 N N . LYS A 1 94 ? 17.464 3.157 -5.049 1.00 97.25 94 LYS A N 1
ATOM 804 C CA . LYS A 1 94 ? 16.835 4.418 -4.657 1.00 97.25 94 LYS A CA 1
ATOM 805 C C . LYS A 1 94 ? 15.313 4.281 -4.571 1.00 97.25 94 LYS A C 1
ATOM 807 O O . LYS A 1 94 ? 14.737 4.654 -3.567 1.00 97.25 94 LYS A O 1
ATOM 812 N N . ALA A 1 95 ? 14.666 3.667 -5.561 1.00 97.00 95 ALA A N 1
ATOM 813 C CA . ALA A 1 95 ? 13.219 3.445 -5.525 1.00 97.00 95 ALA A CA 1
ATOM 814 C C . ALA A 1 95 ? 12.781 2.587 -4.323 1.00 97.00 95 ALA A C 1
ATOM 816 O O . ALA A 1 95 ? 11.734 2.839 -3.737 1.00 97.00 95 ALA A O 1
ATOM 817 N N . ALA A 1 96 ? 13.577 1.585 -3.936 1.00 95.88 96 ALA A N 1
ATOM 818 C CA . ALA A 1 96 ? 13.305 0.777 -2.750 1.00 95.88 96 ALA A CA 1
ATOM 819 C C . ALA A 1 96 ? 13.512 1.561 -1.442 1.00 95.88 96 ALA A C 1
ATOM 821 O O . ALA A 1 96 ? 12.759 1.363 -0.491 1.00 95.88 96 ALA A O 1
ATOM 822 N N . GLU A 1 97 ? 14.520 2.432 -1.384 1.00 96.62 97 GLU A N 1
ATOM 823 C CA . GLU A 1 97 ? 14.750 3.344 -0.259 1.00 96.62 97 GLU A CA 1
ATOM 824 C C . GLU A 1 97 ? 13.609 4.362 -0.134 1.00 96.62 97 GLU A C 1
ATOM 826 O O . GLU A 1 97 ? 13.006 4.463 0.933 1.00 96.62 97 GLU A O 1
ATOM 831 N N . ASP A 1 98 ? 13.241 5.026 -1.231 1.00 96.38 98 ASP A N 1
ATOM 832 C CA . ASP A 1 98 ? 12.146 5.998 -1.296 1.00 96.38 98 ASP A CA 1
ATOM 833 C C . ASP A 1 98 ? 10.806 5.346 -0.896 1.00 96.38 98 ASP A C 1
ATOM 835 O O . ASP A 1 98 ? 10.043 5.914 -0.116 1.00 96.38 98 ASP A O 1
ATOM 839 N N . LEU A 1 99 ? 10.540 4.109 -1.344 1.00 95.94 99 LEU A N 1
ATOM 840 C CA . LEU A 1 99 ? 9.344 3.353 -0.952 1.00 95.94 99 LEU A CA 1
ATOM 841 C C . LEU A 1 99 ? 9.297 3.092 0.561 1.00 95.94 99 LEU A C 1
ATOM 843 O O . LEU A 1 99 ? 8.242 3.236 1.178 1.00 95.94 99 LEU A O 1
ATOM 847 N N . LYS A 1 100 ? 10.431 2.729 1.175 1.00 96.25 100 LYS A N 1
ATOM 848 C CA . LYS A 1 100 ? 10.519 2.528 2.632 1.00 96.25 100 LYS A CA 1
ATOM 849 C C . LYS A 1 100 ? 10.329 3.835 3.395 1.00 96.25 100 LYS A C 1
ATOM 851 O O . LYS A 1 100 ? 9.627 3.849 4.402 1.00 96.25 100 LYS A O 1
ATOM 856 N N . GLN A 1 101 ? 10.924 4.929 2.920 1.00 96.81 101 GLN A N 1
ATOM 857 C CA . GLN A 1 101 ? 10.740 6.249 3.523 1.00 96.81 101 GLN A CA 1
ATOM 858 C C . GLN A 1 101 ? 9.276 6.688 3.457 1.00 96.81 101 GLN A C 1
ATOM 860 O O . GLN A 1 101 ? 8.722 7.123 4.462 1.00 96.81 101 GLN A O 1
ATOM 865 N N . GLN A 1 102 ? 8.612 6.502 2.315 1.00 95.62 102 GLN A N 1
ATOM 866 C CA . GLN A 1 102 ? 7.192 6.814 2.172 1.00 95.62 102 GLN A CA 1
ATOM 867 C C . GLN A 1 102 ? 6.317 5.965 3.105 1.00 95.62 102 GLN A C 1
ATOM 869 O O . GLN A 1 102 ? 5.369 6.486 3.689 1.00 95.62 102 GLN A O 1
ATOM 874 N N . GLN A 1 103 ? 6.628 4.675 3.275 1.00 95.62 103 GLN A N 1
ATOM 875 C CA . GLN A 1 103 ? 5.932 3.810 4.234 1.00 95.62 103 GLN A CA 1
ATOM 876 C C . GLN A 1 103 ?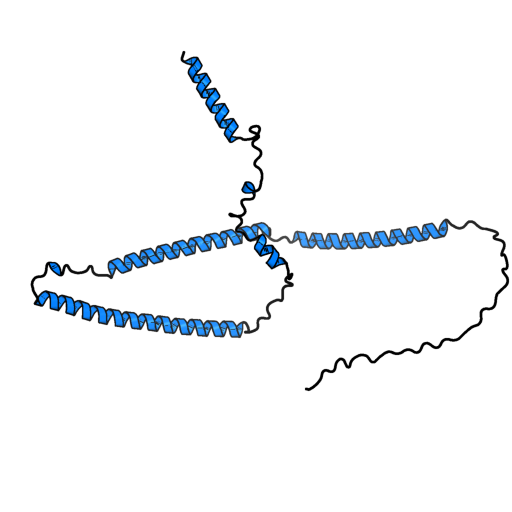 6.098 4.307 5.671 1.00 95.62 103 GLN A C 1
ATOM 878 O O . GLN A 1 103 ? 5.112 4.378 6.400 1.00 95.62 103 GLN A O 1
ATOM 883 N N . LEU A 1 104 ? 7.315 4.698 6.057 1.00 95.75 104 LEU A N 1
ATOM 884 C CA . LEU A 1 104 ? 7.588 5.246 7.384 1.00 95.75 104 LEU A CA 1
ATOM 885 C C . LEU A 1 104 ? 6.811 6.545 7.627 1.00 95.75 104 LEU A C 1
ATOM 887 O O . LEU A 1 104 ? 6.144 6.664 8.647 1.00 95.75 104 LEU A O 1
ATOM 891 N N . LEU A 1 105 ? 6.846 7.484 6.677 1.00 96.69 105 LEU A N 1
ATOM 892 C CA . LEU A 1 105 ? 6.097 8.742 6.767 1.00 96.69 105 LEU A CA 1
ATOM 893 C C . LEU A 1 105 ? 4.587 8.497 6.848 1.00 96.69 105 LEU A C 1
ATOM 895 O O . LEU A 1 105 ? 3.899 9.134 7.637 1.00 96.69 105 LEU A O 1
ATOM 899 N N . LYS A 1 106 ? 4.066 7.546 6.064 1.00 96.44 106 LYS A N 1
ATOM 900 C CA . LYS A 1 106 ? 2.648 7.175 6.098 1.00 96.44 106 LYS A CA 1
ATOM 901 C C . LYS A 1 106 ? 2.250 6.556 7.440 1.00 96.44 106 LYS A C 1
ATOM 903 O O . LYS A 1 106 ? 1.153 6.828 7.916 1.00 96.44 106 LYS A O 1
ATOM 908 N N . GLU A 1 107 ? 3.113 5.746 8.050 1.00 95.19 107 GLU A N 1
ATOM 909 C CA . GLU A 1 107 ? 2.858 5.168 9.374 1.00 95.19 107 GLU A CA 1
ATOM 910 C C . GLU A 1 107 ? 2.959 6.225 10.483 1.00 95.19 107 GLU A C 1
ATOM 912 O O . GLU A 1 107 ? 2.114 6.252 11.371 1.00 95.19 107 GLU A O 1
ATOM 917 N N . GLN A 1 108 ? 3.916 7.153 10.405 1.00 96.38 108 GLN A N 1
ATOM 918 C CA . GLN A 1 108 ? 4.006 8.290 11.328 1.00 96.38 108 GLN A CA 1
ATOM 919 C C . GLN A 1 108 ? 2.769 9.191 11.240 1.00 96.38 108 GLN A C 1
ATOM 921 O O . GLN A 1 108 ? 2.176 9.531 12.260 1.00 96.38 108 GLN A O 1
ATOM 926 N N . GLU A 1 109 ? 2.335 9.528 10.026 1.00 95.75 109 GLU A N 1
ATOM 927 C CA . GLU A 1 109 ? 1.119 10.312 9.808 1.00 95.75 109 GLU A CA 1
ATOM 928 C C . GLU A 1 109 ? -0.122 9.561 10.308 1.00 95.75 109 GLU A C 1
ATOM 930 O O . GLU A 1 109 ? -0.987 10.145 10.956 1.00 95.75 109 GLU A O 1
ATOM 935 N N . ARG A 1 110 ? -0.191 8.242 10.085 1.00 96.00 110 ARG A N 1
ATOM 936 C CA . ARG A 1 110 ? -1.248 7.396 10.650 1.00 96.00 110 ARG A CA 1
ATOM 937 C C . ARG A 1 110 ? -1.260 7.478 12.175 1.00 96.00 110 ARG A C 1
ATOM 939 O O . ARG A 1 110 ? -2.333 7.641 12.747 1.00 96.00 110 ARG A O 1
ATOM 946 N N . GLN A 1 111 ? -0.104 7.375 12.829 1.00 95.19 111 GLN A N 1
ATOM 947 C CA . GLN A 1 111 ? -0.001 7.497 14.284 1.00 95.19 111 GLN A CA 1
ATOM 948 C C . GLN A 1 111 ? -0.450 8.879 14.768 1.00 95.19 111 GLN A C 1
ATOM 950 O O . GLN A 1 111 ? -1.232 8.946 15.714 1.00 95.19 111 GLN A O 1
ATOM 955 N N . ARG A 1 112 ? -0.046 9.959 14.085 1.00 95.62 112 ARG A N 1
ATOM 956 C CA . ARG A 1 112 ? -0.485 11.327 14.395 1.00 95.62 112 ARG A CA 1
ATOM 957 C C . ARG A 1 112 ? -2.006 11.468 14.301 1.00 95.62 112 ARG A C 1
ATOM 959 O O . ARG A 1 112 ? -2.643 11.897 15.255 1.00 95.62 112 ARG A O 1
ATOM 966 N N . ILE A 1 113 ? -2.601 11.031 13.191 1.00 94.94 113 ILE A N 1
ATOM 967 C CA . ILE A 1 113 ? -4.054 11.102 12.977 1.00 94.94 113 ILE A CA 1
ATOM 968 C C . ILE A 1 113 ? -4.808 10.256 14.011 1.00 94.94 113 ILE A C 1
ATOM 970 O O . ILE A 1 113 ? -5.872 10.659 14.476 1.00 94.94 113 ILE A O 1
ATOM 974 N N . LEU A 1 114 ? -4.292 9.078 14.372 1.00 93.12 114 LEU A N 1
ATOM 975 C CA . LEU A 1 114 ? -4.909 8.248 15.407 1.00 93.12 114 LEU A CA 1
ATOM 976 C C . LEU A 1 114 ? -4.853 8.931 16.775 1.00 93.12 114 LEU A C 1
ATOM 978 O O . LEU A 1 114 ? -5.860 8.925 17.471 1.00 93.12 114 LEU A O 1
ATOM 982 N N . GLN A 1 115 ? -3.734 9.559 17.136 1.00 91.38 115 GLN A N 1
ATOM 983 C CA . GLN A 1 115 ? -3.618 10.326 18.381 1.00 91.38 115 GLN A CA 1
ATOM 984 C C . GLN A 1 115 ? -4.571 11.529 18.417 1.00 91.38 115 GLN A C 1
ATOM 986 O O . GLN A 1 115 ? -5.154 11.803 19.458 1.00 91.38 115 GLN A O 1
ATOM 991 N N . GLU A 1 116 ? -4.768 12.220 17.292 1.00 91.62 116 GLU A N 1
ATOM 992 C CA . GLU A 1 116 ? -5.710 13.344 17.193 1.00 91.62 116 GLU A CA 1
ATOM 993 C C . GLU A 1 116 ? -7.180 12.896 17.253 1.00 91.62 116 GLU A C 1
ATOM 995 O O . GLU A 1 116 ? -8.026 13.595 17.807 1.00 91.62 116 GLU A O 1
ATOM 1000 N N . ARG A 1 117 ? -7.513 11.743 16.654 1.00 90.44 117 ARG A N 1
ATOM 1001 C CA . ARG A 1 117 ? -8.901 11.258 16.547 1.00 90.44 117 ARG A CA 1
ATOM 1002 C C . ARG A 1 117 ? -9.363 10.432 17.740 1.00 90.44 117 ARG A C 1
ATOM 1004 O O . ARG A 1 117 ? -10.564 10.402 18.013 1.00 90.44 117 ARG A O 1
ATOM 1011 N N . ILE A 1 118 ? -8.457 9.704 18.387 1.00 89.44 118 ILE A N 1
ATOM 1012 C CA . ILE A 1 118 ? -8.780 8.878 19.548 1.00 89.44 118 ILE A CA 1
ATOM 1013 C C . ILE A 1 118 ? -8.843 9.796 20.763 1.00 89.44 118 ILE A C 1
ATOM 1015 O O . ILE A 1 118 ? -7.835 10.329 21.217 1.00 89.44 118 ILE A O 1
ATOM 1019 N N . ILE A 1 119 ? -10.051 9.964 21.292 1.00 81.88 119 ILE A N 1
ATOM 1020 C CA . ILE A 1 119 ? -10.266 10.694 22.538 1.00 81.88 119 ILE A CA 1
ATOM 1021 C C . ILE A 1 119 ? -9.658 9.852 23.671 1.00 81.88 119 ILE A C 1
ATOM 1023 O O . ILE A 1 119 ? -9.926 8.645 23.722 1.00 81.88 119 ILE A O 1
ATOM 1027 N N . PRO A 1 120 ? -8.842 10.439 24.566 1.00 84.81 120 PRO A N 1
ATOM 1028 C CA . PRO A 1 120 ? -8.366 9.727 25.743 1.00 84.81 120 PRO A CA 1
ATOM 1029 C C . PRO A 1 120 ? -9.560 9.254 26.574 1.00 84.81 120 PRO A C 1
ATOM 1031 O O . PRO A 1 120 ? -10.563 9.960 26.699 1.00 84.81 120 PRO A O 1
ATOM 1034 N N . LEU A 1 121 ? -9.457 8.043 27.119 1.00 85.38 121 LEU A N 1
ATOM 1035 C CA . LEU A 1 121 ? -10.515 7.484 27.952 1.00 85.38 121 LEU A CA 1
ATOM 1036 C C . LEU A 1 121 ? -10.764 8.420 29.147 1.00 85.38 121 LEU A C 1
ATOM 1038 O O . LEU A 1 121 ? -9.796 8.812 29.805 1.00 85.38 121 LEU A O 1
ATOM 1042 N N . PRO A 1 122 ? -12.025 8.805 29.415 1.00 84.75 122 PRO A N 1
ATOM 1043 C CA . PRO A 1 122 ? -12.350 9.555 30.615 1.00 84.75 122 PRO A CA 1
ATOM 1044 C C . PRO A 1 122 ? -12.002 8.710 31.841 1.00 84.75 122 PRO A C 1
ATOM 1046 O O . PRO A 1 122 ? -12.142 7.486 31.819 1.00 84.75 122 PRO A O 1
ATOM 1049 N N . ASP A 1 123 ? -11.546 9.370 32.902 1.00 85.56 123 ASP A N 1
ATOM 1050 C CA . ASP A 1 123 ? -11.258 8.715 34.174 1.00 85.56 123 ASP A CA 1
ATOM 1051 C C . ASP A 1 123 ? -12.575 8.359 34.870 1.00 85.56 123 ASP A C 1
ATOM 1053 O O . ASP A 1 123 ? -13.168 9.164 35.583 1.00 85.56 123 ASP A O 1
ATOM 1057 N N . VAL A 1 124 ? -13.089 7.170 34.566 1.00 84.62 124 VAL A N 1
ATOM 1058 C CA . VAL A 1 124 ? -14.384 6.695 35.064 1.00 84.62 124 VAL A CA 1
ATOM 1059 C C . VAL A 1 124 ? -14.338 6.301 36.540 1.00 84.62 124 VAL A C 1
ATOM 1061 O O . VAL A 1 124 ? -15.376 6.323 37.194 1.00 84.62 124 VAL A O 1
ATOM 1064 N N . ASP A 1 125 ? -13.154 5.991 37.073 1.00 85.50 125 ASP A N 1
ATOM 1065 C CA . ASP A 1 125 ? -12.980 5.510 38.448 1.00 85.50 125 ASP A CA 1
ATOM 1066 C C . ASP A 1 125 ? -13.117 6.638 39.482 1.00 85.50 125 ASP A C 1
ATOM 1068 O O . ASP A 1 125 ? -13.426 6.388 40.647 1.00 85.50 125 ASP A O 1
ATOM 1072 N N . SER A 1 126 ? -12.927 7.894 39.068 1.00 87.25 126 SER A N 1
ATOM 1073 C CA . SER A 1 126 ? -13.122 9.068 39.925 1.00 87.25 126 SER A CA 1
ATOM 1074 C C . SER A 1 126 ? -14.561 9.603 39.929 1.00 87.25 126 SER A C 1
ATOM 1076 O O . SER A 1 126 ? -14.901 10.454 40.759 1.00 87.25 126 SER A O 1
ATOM 1078 N N . ILE A 1 127 ? -15.435 9.098 39.049 1.00 86.50 127 ILE A N 1
ATOM 1079 C CA . ILE A 1 127 ? -16.818 9.567 38.899 1.00 86.50 127 ILE A CA 1
ATOM 1080 C C . ILE A 1 127 ? -17.753 8.736 39.787 1.00 86.50 127 ILE A C 1
ATOM 1082 O O . ILE A 1 127 ? -18.121 7.612 39.462 1.00 86.50 127 ILE A O 1
ATOM 1086 N N . ASN A 1 128 ? -18.214 9.328 40.891 1.00 84.12 128 ASN A N 1
ATOM 1087 C CA . ASN A 1 128 ? -19.138 8.673 41.832 1.00 84.12 128 ASN A CA 1
ATOM 1088 C C . ASN A 1 128 ? -20.630 8.858 41.474 1.00 84.12 128 ASN A C 1
ATOM 1090 O O . ASN A 1 128 ? -21.505 8.261 42.101 1.00 84.12 128 ASN A O 1
ATOM 1094 N N . ASN A 1 129 ? -20.940 9.697 40.481 1.00 89.44 129 ASN A N 1
ATOM 1095 C CA . ASN A 1 129 ? -22.307 10.021 40.075 1.00 89.44 129 ASN A CA 1
ATOM 1096 C C . ASN A 1 129 ? -22.795 9.075 38.964 1.00 89.44 129 ASN A C 1
ATOM 1098 O O . ASN A 1 129 ? -22.393 9.204 37.808 1.00 89.44 129 ASN A O 1
ATOM 1102 N N . GLN A 1 130 ? -23.751 8.194 39.277 1.00 90.00 130 GLN A N 1
ATOM 1103 C CA . GLN A 1 130 ? -24.330 7.231 38.321 1.00 90.00 130 GLN A CA 1
ATOM 1104 C C . GLN A 1 130 ? -24.856 7.886 37.027 1.00 90.00 130 GLN A C 1
ATOM 1106 O O . GLN A 1 130 ? -24.615 7.392 35.928 1.00 90.00 130 GLN A O 1
ATOM 1111 N N . SER A 1 131 ? -25.542 9.029 37.136 1.00 91.69 131 SER A N 1
ATOM 1112 C CA . SER A 1 131 ? -26.109 9.723 35.968 1.00 91.69 131 SER A CA 1
ATOM 1113 C C . SER A 1 131 ? -25.037 10.252 35.005 1.00 91.69 131 SER A C 1
ATOM 1115 O O . SER A 1 131 ? -25.267 10.325 33.798 1.00 91.69 131 SER A O 1
ATOM 1117 N N . GLU A 1 132 ? -23.864 10.637 35.511 1.00 89.38 132 GLU A N 1
ATOM 1118 C CA . GLU A 1 132 ? -22.753 11.091 34.669 1.00 89.38 132 GLU A CA 1
ATOM 1119 C C . GLU A 1 132 ? -22.132 9.918 33.911 1.00 89.38 132 GLU A C 1
ATOM 1121 O O . GLU A 1 132 ? -21.882 10.030 32.709 1.00 89.38 132 GLU A O 1
ATOM 1126 N N . LEU A 1 133 ? -21.993 8.766 34.572 1.00 89.94 133 LEU A N 1
ATOM 1127 C CA . LEU A 1 133 ? -21.501 7.540 33.952 1.00 89.94 133 LEU A CA 1
ATOM 1128 C C . LEU A 1 133 ? -22.420 7.062 32.813 1.00 89.94 133 LEU A C 1
ATOM 1130 O O . LEU A 1 133 ? -21.948 6.732 31.724 1.00 89.94 133 LEU A O 1
ATOM 1134 N N . GLU A 1 134 ? -23.740 7.105 33.016 1.00 92.56 134 GLU A N 1
ATOM 1135 C CA . GLU A 1 134 ? -24.733 6.757 31.988 1.00 92.56 134 GLU A CA 1
ATOM 1136 C C . GLU A 1 134 ? -24.686 7.694 30.771 1.00 92.56 134 GLU A C 1
ATOM 1138 O O . GLU A 1 134 ? -24.818 7.248 29.625 1.00 92.56 134 GLU A O 1
ATOM 1143 N N . LYS A 1 135 ? -24.454 8.996 30.992 1.00 92.19 135 LYS A N 1
ATOM 1144 C CA . LYS A 1 135 ? -24.281 9.973 29.905 1.00 92.19 135 LYS A CA 1
ATOM 1145 C C . LYS A 1 135 ? -23.030 9.678 29.085 1.00 92.19 135 LYS A C 1
ATOM 1147 O O . LYS A 1 135 ? -23.108 9.686 27.858 1.00 92.19 135 LYS A O 1
ATOM 1152 N N . ILE A 1 136 ? -21.906 9.391 29.743 1.00 90.62 136 ILE A N 1
ATOM 1153 C CA . ILE A 1 136 ? -20.642 9.041 29.081 1.00 90.62 136 ILE A CA 1
ATOM 1154 C C . ILE A 1 136 ? -20.818 7.765 28.248 1.00 90.62 136 ILE A C 1
ATOM 1156 O O . ILE A 1 136 ? -20.473 7.748 27.065 1.00 90.62 136 ILE A O 1
ATOM 1160 N N . ALA A 1 137 ? -21.430 6.723 28.817 1.00 91.12 137 ALA A N 1
ATOM 1161 C CA . ALA A 1 137 ? -21.716 5.483 28.098 1.00 91.12 137 ALA A CA 1
ATOM 1162 C C . ALA A 1 137 ? -22.599 5.728 26.860 1.00 91.12 137 ALA A C 1
ATOM 1164 O O . ALA A 1 137 ? -22.291 5.257 25.764 1.00 91.12 137 ALA A O 1
ATOM 1165 N N . SER A 1 138 ? -23.655 6.534 27.005 1.00 94.44 138 SER A N 1
ATOM 1166 C CA . SER A 1 138 ? -24.553 6.888 25.898 1.00 94.44 138 SER A CA 1
ATOM 1167 C C . SER A 1 138 ? -23.837 7.662 24.784 1.00 94.44 138 SER A C 1
ATOM 1169 O O . SER A 1 138 ? -24.076 7.415 23.600 1.00 94.44 138 SER A O 1
ATOM 1171 N N . GLN A 1 139 ? -22.929 8.576 25.141 1.00 92.75 139 GLN A N 1
ATOM 1172 C CA . GLN A 1 139 ? -22.105 9.312 24.178 1.00 92.75 139 GLN A CA 1
ATOM 1173 C C . GLN A 1 139 ? -21.168 8.382 23.401 1.00 92.75 139 GLN A C 1
ATOM 1175 O O . GLN A 1 139 ? -21.064 8.517 22.181 1.00 92.75 139 GLN A O 1
ATOM 1180 N N . PHE A 1 140 ? -20.533 7.412 24.070 1.00 92.06 140 PHE A N 1
ATOM 1181 C CA . PHE A 1 140 ? -19.692 6.419 23.399 1.00 92.06 140 PHE A CA 1
ATOM 1182 C C . PHE A 1 140 ? -20.484 5.557 22.423 1.00 92.06 140 PHE A C 1
ATOM 1184 O O . PHE A 1 140 ? -20.052 5.393 21.285 1.00 92.06 140 PHE A O 1
ATOM 1191 N N . VAL A 1 141 ? -21.658 5.060 22.820 1.00 95.00 141 VAL A N 1
ATOM 1192 C CA . VAL A 1 141 ? -22.514 4.252 21.935 1.00 95.00 141 VAL A CA 1
ATOM 1193 C C . VAL A 1 141 ? -22.913 5.044 20.690 1.00 95.00 141 VAL A C 1
ATOM 1195 O O . VAL A 1 141 ? -22.771 4.546 19.574 1.00 95.00 141 VAL A O 1
ATOM 1198 N N . LYS A 1 142 ? -23.336 6.305 20.856 1.00 96.00 142 LYS A N 1
ATOM 1199 C CA . LYS A 1 142 ? -23.657 7.180 19.722 1.00 96.00 142 LYS A CA 1
ATOM 1200 C C . LYS A 1 142 ? -22.445 7.387 18.811 1.00 96.00 142 LYS A C 1
ATOM 1202 O O . LYS A 1 142 ? -22.560 7.280 17.593 1.00 96.00 142 LYS A O 1
ATOM 1207 N N . ARG A 1 143 ? -21.275 7.647 19.398 1.00 93.44 143 ARG A N 1
ATOM 1208 C CA . ARG A 1 143 ? -20.043 7.878 18.641 1.00 93.44 143 ARG A CA 1
ATOM 1209 C C . ARG A 1 143 ? -19.594 6.639 17.868 1.00 93.44 143 ARG A C 1
ATOM 1211 O O . ARG A 1 143 ? -19.122 6.774 16.744 1.00 93.44 143 ARG A O 1
ATOM 1218 N N . ILE A 1 144 ? -19.734 5.452 18.455 1.00 94.50 144 ILE A N 1
ATOM 1219 C CA . ILE A 1 144 ? -19.432 4.179 17.792 1.00 94.50 144 ILE A CA 1
ATOM 1220 C C . ILE A 1 144 ? -20.344 3.994 16.580 1.00 94.50 144 ILE A C 1
ATOM 1222 O O . ILE A 1 144 ? -19.833 3.713 15.502 1.00 94.50 144 ILE A O 1
ATOM 1226 N N . ALA A 1 145 ? -21.651 4.238 16.722 1.00 97.00 145 ALA A N 1
ATOM 1227 C CA . ALA A 1 145 ? -22.593 4.133 15.608 1.00 97.00 145 ALA A CA 1
ATOM 1228 C C . ALA A 1 145 ? -22.221 5.063 14.435 1.00 97.00 145 ALA A C 1
ATOM 1230 O O . ALA A 1 145 ? -22.149 4.615 13.293 1.00 97.00 145 ALA A O 1
ATOM 1231 N N . GLU A 1 146 ? -21.890 6.330 14.714 1.00 95.88 146 GLU A N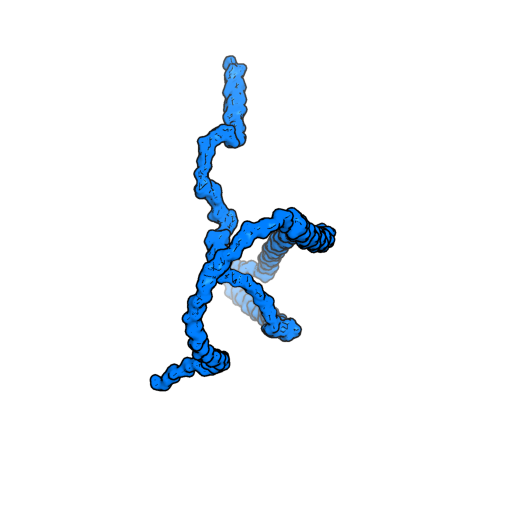 1
ATOM 1232 C CA . GLU A 1 146 ? -21.420 7.281 13.690 1.00 95.88 146 GLU A CA 1
ATOM 1233 C C . GLU A 1 146 ? -20.115 6.818 13.012 1.00 95.88 146 GLU A C 1
ATOM 1235 O O . GLU A 1 146 ? -19.928 6.981 11.806 1.00 95.88 146 GLU A O 1
ATOM 1240 N N . LEU A 1 147 ? -19.175 6.254 13.779 1.00 95.44 147 LEU A N 1
ATOM 1241 C CA . LEU A 1 147 ? -17.910 5.749 13.238 1.00 95.44 147 LEU A CA 1
ATOM 1242 C C . LEU A 1 147 ? -18.104 4.492 12.384 1.00 95.44 147 LEU A C 1
ATOM 1244 O O . LEU A 1 147 ? -17.387 4.325 11.396 1.00 95.44 147 LEU A O 1
ATOM 1248 N N . GLU A 1 148 ? -19.042 3.620 12.748 1.00 96.81 148 GLU A N 1
ATOM 1249 C CA . GLU A 1 148 ? -19.392 2.436 11.963 1.00 96.81 148 GLU A CA 1
ATOM 1250 C C . GLU A 1 148 ? -20.031 2.806 10.624 1.00 96.81 148 GLU A C 1
ATOM 1252 O O . GLU A 1 148 ? -19.647 2.235 9.603 1.00 96.81 148 GLU A O 1
ATOM 1257 N N . GLU A 1 149 ? -20.922 3.800 10.603 1.00 96.94 149 GLU A N 1
ATOM 1258 C CA . GLU A 1 149 ? -21.503 4.340 9.368 1.00 96.94 149 GLU A CA 1
ATOM 1259 C C . GLU A 1 149 ? -20.407 4.874 8.431 1.00 96.94 149 GLU A C 1
ATOM 1261 O O . GLU A 1 149 ? -20.263 4.414 7.296 1.00 96.94 149 GLU A O 1
ATOM 1266 N N . LEU A 1 150 ? -19.536 5.755 8.938 1.00 96.31 150 LEU A N 1
ATOM 1267 C CA . LEU A 1 150 ? -18.424 6.311 8.158 1.00 96.31 150 LEU A CA 1
ATOM 1268 C C . LEU A 1 150 ? -17.453 5.232 7.662 1.00 96.31 150 LEU A C 1
ATOM 1270 O O . LEU A 1 150 ? -16.916 5.322 6.554 1.00 96.31 150 LEU A O 1
ATOM 1274 N N . LYS A 1 151 ? -17.195 4.209 8.484 1.00 97.12 151 LYS A N 1
ATOM 1275 C CA . LYS A 1 151 ? -16.369 3.063 8.097 1.00 97.12 151 LYS A CA 1
ATOM 1276 C C . LYS A 1 151 ? -17.018 2.304 6.942 1.00 97.12 151 LYS A C 1
ATOM 1278 O O . LYS A 1 151 ? -16.320 1.987 5.980 1.00 97.12 151 LYS A O 1
ATOM 1283 N N . TYR A 1 152 ? -18.318 2.029 7.024 1.00 97.75 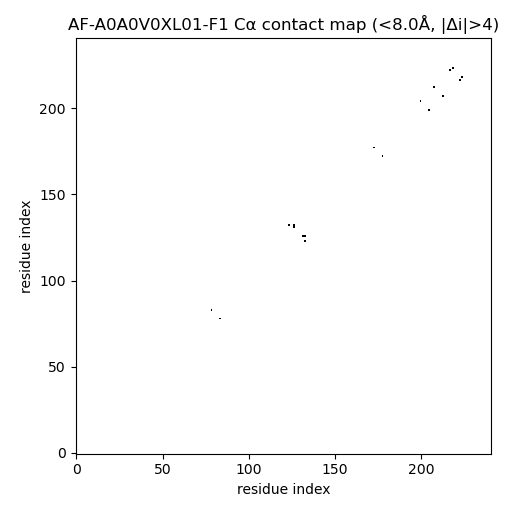152 TYR A N 1
ATOM 1284 C CA . TYR A 1 152 ? -19.043 1.312 5.981 1.00 97.75 152 TYR A CA 1
ATOM 1285 C C . TYR A 1 152 ? -18.987 2.052 4.639 1.00 97.75 152 TYR A C 1
ATOM 1287 O O . TYR A 1 152 ? -18.653 1.437 3.622 1.00 97.75 152 TYR A O 1
ATOM 1295 N N . ASP A 1 153 ? -19.215 3.366 4.636 1.00 97.12 153 ASP A N 1
ATOM 1296 C CA . ASP A 1 153 ? -19.153 4.190 3.423 1.00 97.12 153 ASP A CA 1
ATOM 1297 C C . ASP A 1 153 ? -17.761 4.167 2.778 1.00 97.12 153 ASP A C 1
ATOM 1299 O O . ASP A 1 153 ? -17.618 3.995 1.561 1.00 97.12 153 ASP A O 1
ATOM 1303 N N . LEU A 1 154 ? -16.708 4.283 3.597 1.00 96.94 154 LEU A N 1
ATOM 1304 C CA . LEU A 1 154 ? -15.326 4.185 3.127 1.00 96.94 154 LEU A CA 1
ATOM 1305 C C . LEU A 1 154 ? -15.025 2.799 2.546 1.00 96.94 154 LEU A C 1
ATOM 1307 O O . LEU A 1 154 ? -14.456 2.703 1.458 1.00 96.94 154 LEU A O 1
ATOM 1311 N N . GLU A 1 155 ? -15.417 1.728 3.235 1.00 97.50 155 GLU A N 1
ATOM 1312 C CA . GLU A 1 155 ? -15.227 0.353 2.765 1.00 97.50 155 GLU A CA 1
ATOM 1313 C C . GLU A 1 155 ? -15.994 0.073 1.472 1.00 97.50 155 GLU A C 1
ATOM 1315 O O . GLU A 1 155 ? -15.497 -0.644 0.602 1.00 97.50 155 GLU A O 1
ATOM 1320 N N . TYR A 1 156 ? -17.197 0.625 1.327 1.00 97.94 156 TYR A N 1
ATOM 1321 C CA . TYR A 1 156 ? -17.978 0.508 0.103 1.00 97.94 156 TYR A CA 1
ATOM 1322 C C . TYR A 1 156 ? -17.297 1.237 -1.064 1.00 97.94 156 TYR A C 1
ATOM 1324 O O . TYR A 1 156 ? -17.127 0.654 -2.136 1.00 97.94 156 TYR A O 1
ATOM 1332 N N . SER A 1 157 ? -16.815 2.466 -0.844 1.00 97.69 157 SER A N 1
ATOM 1333 C CA . SER A 1 157 ? -16.064 3.218 -1.860 1.00 97.69 157 SER A CA 1
ATOM 1334 C C . SER A 1 157 ? -14.778 2.501 -2.287 1.00 97.69 157 SER A C 1
ATOM 1336 O O . SER A 1 157 ? -14.457 2.462 -3.477 1.00 97.69 157 SER A O 1
ATOM 1338 N N . VAL A 1 158 ? -14.043 1.909 -1.339 1.00 98.12 158 VAL A N 1
ATOM 1339 C CA . VAL A 1 158 ? -12.845 1.107 -1.638 1.00 98.12 158 VAL A CA 1
ATOM 1340 C C . VAL A 1 158 ? -13.214 -0.118 -2.471 1.00 98.12 158 VAL A C 1
ATOM 1342 O O . VAL A 1 158 ? -12.611 -0.324 -3.520 1.00 98.12 158 VAL A O 1
ATOM 1345 N N . ARG A 1 159 ? -14.258 -0.864 -2.081 1.00 97.81 159 ARG A N 1
ATOM 1346 C CA . ARG A 1 159 ? -14.749 -2.018 -2.852 1.00 97.81 159 ARG A CA 1
ATOM 1347 C C . ARG A 1 159 ? -15.109 -1.639 -4.286 1.00 97.81 159 ARG A C 1
ATOM 1349 O O . ARG A 1 159 ? -14.721 -2.343 -5.212 1.00 97.81 159 ARG A O 1
ATOM 1356 N N . GLN A 1 160 ? -15.809 -0.523 -4.489 1.00 97.75 160 GLN A N 1
ATOM 1357 C CA . GLN A 1 160 ? -16.169 -0.053 -5.829 1.00 97.75 160 GLN A CA 1
ATOM 1358 C C . GLN A 1 160 ? -14.930 0.237 -6.689 1.00 97.75 160 GLN A C 1
ATOM 1360 O O . GLN A 1 160 ? -14.886 -0.160 -7.853 1.00 97.75 160 GLN A O 1
ATOM 1365 N N . LYS A 1 161 ? -13.905 0.870 -6.109 1.00 98.00 161 LYS A N 1
ATOM 1366 C CA . LYS A 1 161 ? -12.630 1.128 -6.795 1.00 98.00 161 LYS A CA 1
ATOM 1367 C C . LYS A 1 161 ? -11.864 -0.158 -7.094 1.00 98.00 161 LYS A C 1
ATOM 1369 O O . LYS A 1 161 ? -11.276 -0.265 -8.163 1.00 98.00 161 LYS A O 1
ATOM 1374 N N . ASP A 1 162 ? -11.885 -1.139 -6.196 1.00 97.69 162 ASP A N 1
ATOM 1375 C CA . ASP A 1 162 ? -11.255 -2.442 -6.435 1.00 97.69 162 ASP A CA 1
ATOM 1376 C C . ASP A 1 162 ? -11.921 -3.176 -7.607 1.00 97.69 162 ASP A C 1
ATOM 1378 O O . ASP A 1 162 ? -11.226 -3.732 -8.461 1.00 97.69 162 ASP A O 1
ATOM 1382 N N . PHE A 1 163 ? -13.257 -3.122 -7.700 1.00 97.62 163 PHE A N 1
ATOM 1383 C CA . PHE A 1 163 ? -13.986 -3.635 -8.861 1.00 97.62 163 PHE A CA 1
ATOM 1384 C C . PHE A 1 163 ? -13.584 -2.908 -10.145 1.00 97.62 163 PHE A C 1
ATOM 1386 O O . PHE A 1 163 ? -13.263 -3.563 -11.133 1.00 97.62 163 PHE A O 1
ATOM 1393 N N . GLU A 1 164 ? -13.531 -1.576 -10.131 1.00 97.44 164 GLU A N 1
ATOM 1394 C CA . GLU A 1 164 ? -13.110 -0.781 -11.289 1.00 97.44 164 GLU A CA 1
ATOM 1395 C C . GLU A 1 164 ? -11.676 -1.120 -11.731 1.00 97.44 164 GLU A C 1
ATOM 1397 O O . GLU A 1 164 ? -11.423 -1.345 -12.915 1.00 97.44 164 GLU A O 1
ATOM 1402 N N . ILE A 1 165 ? -10.734 -1.242 -10.789 1.00 97.19 165 ILE A N 1
ATOM 1403 C CA . ILE A 1 165 ? -9.351 -1.649 -11.075 1.00 97.19 165 ILE A CA 1
ATOM 1404 C C . ILE A 1 165 ? -9.314 -3.046 -11.693 1.00 97.19 165 ILE A C 1
ATOM 1406 O O . ILE A 1 165 ? -8.549 -3.278 -12.634 1.00 97.19 165 ILE A O 1
ATOM 1410 N N . ASN A 1 166 ? -10.111 -3.983 -11.178 1.00 96.56 166 ASN A N 1
ATOM 1411 C CA . ASN A 1 166 ? -10.177 -5.336 -11.714 1.00 96.56 166 ASN A CA 1
ATOM 1412 C C . ASN A 1 166 ? -10.723 -5.344 -13.149 1.00 96.56 166 ASN A C 1
ATOM 1414 O O . ASN A 1 166 ? -10.100 -5.936 -14.029 1.00 96.56 166 ASN A O 1
ATOM 1418 N N . GLU A 1 167 ? -11.815 -4.624 -13.406 1.00 95.81 167 GLU A N 1
ATOM 1419 C CA . GLU A 1 167 ? -12.391 -4.473 -14.746 1.00 95.81 167 GLU A CA 1
ATOM 1420 C C . GLU A 1 167 ? -11.384 -3.860 -15.727 1.00 95.81 167 GLU A C 1
ATOM 1422 O O . GLU A 1 167 ? -11.132 -4.414 -16.799 1.00 95.81 167 GLU A O 1
ATOM 1427 N N . LEU A 1 168 ? -10.719 -2.768 -15.341 1.00 95.38 168 LEU A N 1
ATOM 1428 C CA . LEU A 1 168 ? -9.678 -2.141 -16.158 1.00 95.38 168 LEU A CA 1
ATOM 1429 C C . LEU A 1 168 ? -8.492 -3.085 -16.393 1.00 95.38 168 LEU A C 1
ATOM 1431 O O . LEU A 1 168 ? -7.931 -3.128 -17.489 1.00 95.38 168 LEU A O 1
ATOM 1435 N N . THR A 1 169 ? -8.118 -3.881 -15.392 1.00 92.44 169 THR A N 1
ATOM 1436 C CA . THR A 1 169 ? -7.043 -4.873 -15.512 1.00 92.44 169 THR A CA 1
ATOM 1437 C C . THR A 1 169 ? -7.409 -5.971 -16.510 1.00 92.44 169 THR A C 1
ATOM 1439 O O . THR A 1 169 ? -6.556 -6.376 -17.306 1.00 92.44 169 THR A O 1
ATOM 1442 N N . ILE A 1 170 ? -8.660 -6.441 -16.508 1.00 90.25 170 ILE A N 1
ATOM 1443 C CA . ILE A 1 170 ? -9.170 -7.403 -17.494 1.00 90.25 170 ILE A CA 1
ATOM 1444 C C . ILE A 1 170 ? -9.129 -6.784 -18.893 1.00 90.25 170 ILE A C 1
ATOM 1446 O O . ILE A 1 170 ? -8.500 -7.359 -19.780 1.00 90.25 170 ILE A O 1
ATOM 1450 N N . GLN A 1 171 ? -9.678 -5.579 -19.072 1.00 90.50 171 GLN A N 1
ATOM 1451 C CA . GLN A 1 171 ? -9.688 -4.885 -20.366 1.00 90.50 171 GLN A CA 1
ATOM 1452 C C . GLN A 1 171 ? -8.273 -4.690 -20.930 1.00 90.50 171 GLN A C 1
ATOM 1454 O O . GLN A 1 171 ? -8.014 -4.991 -22.096 1.00 90.50 171 GLN A O 1
ATOM 1459 N N . VAL A 1 172 ? -7.316 -4.258 -20.102 1.00 89.88 172 VAL A N 1
ATOM 1460 C CA . VAL A 1 172 ? -5.908 -4.115 -20.511 1.00 89.88 172 VAL A CA 1
ATOM 1461 C C . VAL A 1 172 ? -5.300 -5.460 -20.913 1.00 89.88 172 VAL A C 1
ATOM 1463 O O . VAL A 1 172 ? -4.512 -5.525 -21.860 1.00 89.88 172 VAL A O 1
ATOM 1466 N N . ASN A 1 173 ? -5.644 -6.544 -20.217 1.00 86.00 173 ASN A N 1
ATOM 1467 C CA . ASN A 1 173 ? -5.149 -7.877 -20.549 1.00 86.00 173 ASN A CA 1
ATOM 1468 C C . ASN A 1 173 ? -5.757 -8.429 -21.844 1.00 86.00 173 ASN A C 1
ATOM 1470 O O . ASN A 1 173 ? -5.020 -9.030 -22.627 1.00 86.00 173 ASN A O 1
ATOM 1474 N N . ASP A 1 174 ? -7.041 -8.194 -22.101 1.00 85.19 174 ASP A N 1
ATOM 1475 C CA . ASP A 1 174 ? -7.704 -8.605 -23.340 1.00 85.19 174 ASP A CA 1
ATOM 1476 C C . ASP A 1 174 ? -7.155 -7.834 -24.547 1.00 85.19 174 ASP A C 1
ATOM 1478 O O . ASP A 1 174 ? -6.825 -8.448 -25.563 1.00 85.19 174 ASP A O 1
ATOM 1482 N N . LEU A 1 175 ? -6.917 -6.523 -24.401 1.00 81.06 175 LEU A N 1
ATOM 1483 C CA . LEU A 1 175 ? -6.252 -5.694 -25.417 1.00 81.06 175 LEU A CA 1
ATOM 1484 C C . LEU A 1 175 ? -4.814 -6.149 -25.698 1.00 81.06 175 LEU A C 1
ATOM 1486 O O . LEU A 1 175 ? -4.364 -6.159 -26.843 1.00 81.06 175 LEU A O 1
ATOM 1490 N N . ARG A 1 176 ? -4.073 -6.537 -24.653 1.00 77.88 176 ARG A N 1
ATOM 1491 C CA . ARG A 1 176 ? -2.707 -7.070 -24.783 1.00 77.88 176 ARG A CA 1
ATOM 1492 C C . ARG A 1 176 ? -2.691 -8.509 -25.323 1.00 77.88 176 ARG A C 1
ATOM 1494 O O . ARG A 1 176 ? -1.641 -8.972 -25.769 1.00 77.88 176 ARG A O 1
ATOM 1501 N N . GLY A 1 177 ? -3.838 -9.188 -25.304 1.00 75.81 177 GLY A N 1
ATOM 1502 C CA . GLY A 1 177 ? -4.032 -10.584 -25.671 1.00 75.81 177 GLY A CA 1
ATOM 1503 C C . GLY A 1 177 ? -3.749 -11.539 -24.507 1.00 75.81 177 GLY A C 1
ATOM 1504 O O . GLY A 1 177 ? -2.628 -11.625 -24.007 1.00 75.81 177 GLY A O 1
ATOM 1505 N N . LYS A 1 178 ? -4.745 -12.351 -24.129 1.00 69.69 178 LYS A N 1
ATOM 1506 C CA . LYS A 1 178 ? -4.635 -13.410 -23.099 1.00 69.69 178 LYS A CA 1
ATOM 1507 C C . LYS A 1 178 ? -3.489 -14.403 -23.359 1.00 69.69 178 LYS A C 1
ATOM 1509 O O . LYS A 1 178 ? -2.906 -14.948 -22.425 1.00 69.69 178 LYS A O 1
ATOM 1514 N N . PHE A 1 179 ? -3.145 -14.603 -24.631 1.00 63.50 179 PHE A N 1
ATOM 1515 C CA . PHE A 1 179 ? -2.017 -15.406 -25.097 1.00 63.50 179 PHE A CA 1
ATOM 1516 C C . PHE A 1 179 ? -0.966 -14.526 -25.783 1.00 63.50 179 PHE A C 1
ATOM 1518 O O . PHE A 1 179 ? -0.662 -14.704 -26.963 1.00 63.50 179 PHE A O 1
ATOM 1525 N N . VAL A 1 180 ? -0.344 -13.596 -25.051 1.00 69.06 180 VAL A N 1
ATOM 1526 C CA . VAL A 1 180 ? 0.979 -13.111 -25.470 1.00 69.06 180 VAL A CA 1
ATOM 1527 C C . VAL A 1 180 ? 1.894 -14.329 -25.483 1.00 69.06 180 VAL A C 1
ATOM 1529 O O . VAL A 1 180 ? 2.318 -14.775 -24.418 1.00 69.06 180 VAL A O 1
ATOM 1532 N N . LYS A 1 181 ? 2.164 -14.900 -26.667 1.00 66.94 181 LYS A N 1
ATOM 1533 C CA . LYS A 1 181 ? 3.037 -16.070 -26.821 1.00 66.94 181 LYS A CA 1
ATOM 1534 C C . LYS A 1 181 ? 4.343 -15.773 -26.085 1.00 66.94 181 LYS A C 1
ATOM 1536 O O . LYS A 1 181 ? 5.109 -14.924 -26.556 1.00 66.94 181 LYS A O 1
ATOM 1541 N N . PRO A 1 182 ? 4.614 -16.425 -24.937 1.00 75.50 182 PRO A N 1
ATOM 1542 C CA . PRO A 1 182 ? 5.842 -16.173 -24.216 1.00 75.50 182 PRO A CA 1
ATOM 1543 C C . PRO A 1 182 ? 6.980 -16.497 -25.171 1.00 75.50 182 PRO A C 1
ATOM 1545 O O . PRO A 1 182 ? 6.978 -17.550 -25.814 1.00 75.50 182 PRO A O 1
ATOM 1548 N N . THR A 1 183 ? 7.931 -15.580 -25.323 1.00 74.75 183 THR A N 1
ATOM 1549 C CA . THR A 1 183 ? 9.094 -15.856 -26.164 1.00 74.75 183 THR A CA 1
ATOM 1550 C C . THR A 1 183 ? 9.832 -17.042 -25.549 1.00 74.75 183 THR A C 1
ATOM 1552 O O . THR A 1 183 ? 10.412 -16.936 -24.467 1.00 74.75 183 THR A O 1
ATOM 1555 N N . LEU A 1 184 ? 9.741 -18.207 -26.198 1.00 73.75 184 LEU A N 1
ATOM 1556 C CA . LEU A 1 184 ? 10.358 -19.440 -25.721 1.00 73.75 184 LEU A CA 1
ATOM 1557 C C . LEU A 1 184 ? 11.876 -19.255 -25.751 1.00 73.75 184 LEU A C 1
ATOM 1559 O O . LEU A 1 184 ? 12.521 -19.379 -26.791 1.00 73.75 184 LEU A O 1
ATOM 1563 N N . LYS A 1 185 ? 12.460 -18.915 -24.601 1.00 74.81 185 LYS A N 1
ATOM 1564 C CA . LYS A 1 185 ? 13.912 -18.869 -24.437 1.00 74.81 185 LYS A CA 1
ATOM 1565 C C . LYS A 1 185 ? 14.417 -20.297 -24.287 1.00 74.81 185 LYS A C 1
ATOM 1567 O O . LYS A 1 185 ? 13.887 -21.057 -23.480 1.00 74.81 185 LYS A O 1
ATOM 1572 N N . LYS A 1 186 ? 15.463 -20.654 -25.038 1.00 81.19 186 LYS A N 1
ATOM 1573 C CA . LYS A 1 186 ? 16.177 -21.926 -24.874 1.00 81.19 186 LYS A CA 1
ATOM 1574 C C . LYS A 1 186 ? 16.811 -21.953 -23.483 1.00 81.19 186 LYS A C 1
ATOM 1576 O O . LYS A 1 186 ? 17.905 -21.436 -23.279 1.00 81.19 186 LYS A O 1
ATOM 1581 N N . VAL A 1 187 ? 16.095 -22.519 -22.522 1.00 73.25 187 VAL A N 1
ATOM 1582 C CA . VAL A 1 187 ? 16.587 -22.738 -21.165 1.00 73.25 187 VAL A CA 1
ATOM 1583 C C . VAL A 1 187 ? 17.349 -24.061 -21.138 1.00 73.25 187 VAL A C 1
ATOM 1585 O O . VAL A 1 187 ? 16.819 -25.107 -21.507 1.00 73.25 187 VAL A O 1
ATOM 1588 N N . SER A 1 188 ? 18.622 -24.027 -20.741 1.00 79.12 188 SER A N 1
ATOM 1589 C CA . SER A 1 188 ? 19.370 -25.257 -20.469 1.00 79.12 188 SER A CA 1
ATOM 1590 C C . SER A 1 188 ? 18.752 -25.942 -19.247 1.00 79.12 188 SER A C 1
ATOM 1592 O O . SER A 1 188 ? 18.579 -25.308 -18.204 1.00 79.12 188 SER A O 1
ATOM 1594 N N . LYS A 1 189 ? 18.433 -27.241 -19.360 1.00 71.94 189 LYS A N 1
ATOM 1595 C CA . LYS A 1 189 ? 17.818 -28.052 -18.287 1.00 71.94 189 LYS A CA 1
ATOM 1596 C C . LYS A 1 189 ? 18.640 -28.062 -16.984 1.00 71.94 189 LYS A C 1
ATOM 1598 O O . LYS A 1 189 ? 18.102 -28.407 -15.931 1.00 71.94 189 LYS A O 1
ATOM 1603 N N . TYR A 1 190 ? 19.917 -27.678 -17.046 1.00 68.69 190 TYR A N 1
ATOM 1604 C CA . TYR A 1 190 ? 20.869 -27.761 -15.937 1.00 68.69 190 TYR A CA 1
ATOM 1605 C C . TYR A 1 190 ? 21.303 -26.403 -15.363 1.00 68.69 190 TYR A C 1
ATOM 1607 O O . TYR A 1 190 ? 21.711 -26.353 -14.207 1.00 68.69 190 TYR A O 1
ATOM 1615 N N . ASP A 1 191 ? 21.150 -25.296 -16.095 1.00 63.09 191 ASP A N 1
ATOM 1616 C CA . ASP A 1 191 ? 21.646 -23.968 -15.678 1.00 63.09 191 ASP A CA 1
ATOM 1617 C C . ASP A 1 191 ? 21.006 -23.495 -14.354 1.00 63.09 191 ASP A C 1
ATOM 1619 O O . ASP A 1 191 ? 21.674 -23.081 -13.407 1.00 63.09 191 ASP A O 1
ATOM 1623 N N . ASN A 1 192 ? 19.696 -23.711 -14.200 1.00 63.97 192 ASN A N 1
ATOM 1624 C CA . ASN A 1 192 ? 18.992 -23.367 -12.962 1.00 63.97 192 ASN A CA 1
ATOM 1625 C C . ASN A 1 192 ? 19.315 -24.301 -11.781 1.00 63.97 192 ASN A C 1
ATOM 1627 O O . ASN A 1 192 ? 19.224 -23.858 -10.633 1.00 63.97 192 ASN A O 1
ATOM 1631 N N . LYS A 1 193 ? 19.711 -25.558 -12.035 1.00 61.34 193 LYS A N 1
ATOM 1632 C CA . LYS A 1 193 ? 20.054 -26.533 -10.982 1.00 61.34 193 LYS A CA 1
ATOM 1633 C C . LYS A 1 193 ? 21.435 -26.252 -10.394 1.00 61.34 193 LYS A C 1
ATOM 1635 O O . LYS A 1 193 ? 21.567 -26.252 -9.176 1.00 61.34 193 LYS A O 1
ATOM 1640 N N . PHE A 1 194 ? 22.413 -25.887 -11.225 1.00 57.53 194 PHE A N 1
ATOM 1641 C CA . PHE A 1 194 ? 23.707 -25.387 -10.749 1.00 57.53 194 PHE A CA 1
ATOM 1642 C C . PHE A 1 194 ? 23.587 -24.001 -10.104 1.00 57.53 194 PHE A C 1
ATOM 1644 O O . PHE A 1 194 ? 24.271 -23.714 -9.124 1.00 57.53 194 PHE A O 1
ATOM 1651 N N . SER A 1 195 ? 22.643 -23.162 -10.551 1.00 57.91 195 SER A N 1
ATOM 1652 C CA . SER A 1 195 ? 22.416 -21.862 -9.910 1.00 57.91 195 SER A CA 1
ATOM 1653 C C . SER A 1 195 ? 21.966 -21.971 -8.450 1.00 57.91 195 SER A C 1
ATOM 1655 O O . SER A 1 195 ? 22.274 -21.074 -7.681 1.00 57.91 195 SER A O 1
ATOM 1657 N N . LYS A 1 196 ? 21.292 -23.051 -8.023 1.00 55.81 196 LYS A N 1
ATOM 1658 C CA . LYS A 1 196 ? 20.925 -23.237 -6.604 1.00 55.81 196 LYS A CA 1
ATOM 1659 C C . LYS A 1 196 ? 22.139 -23.503 -5.707 1.00 55.81 196 LYS A C 1
ATOM 1661 O O . LYS A 1 196 ? 22.119 -23.101 -4.551 1.00 55.81 196 LYS A O 1
ATOM 1666 N N . TYR A 1 197 ? 23.207 -24.090 -6.246 1.00 55.12 197 TYR A N 1
ATOM 1667 C CA . TYR A 1 197 ? 24.473 -24.262 -5.526 1.00 55.12 197 TYR A CA 1
ATOM 1668 C C . TYR A 1 197 ? 25.327 -22.981 -5.522 1.00 55.12 197 TYR A C 1
ATOM 1670 O O . TYR A 1 197 ? 26.110 -22.775 -4.600 1.00 55.12 197 TYR A O 1
ATOM 1678 N N . HIS A 1 198 ? 25.125 -22.083 -6.497 1.00 55.62 198 HIS A N 1
ATOM 1679 C CA . HIS A 1 198 ? 25.841 -20.802 -6.612 1.00 55.62 198 HIS A CA 1
ATOM 1680 C C . HIS A 1 198 ? 25.045 -19.560 -6.154 1.00 55.62 198 HIS A C 1
ATOM 1682 O O . HIS A 1 198 ? 25.609 -18.472 -6.096 1.00 55.62 198 HIS A O 1
ATOM 1688 N N . LYS A 1 199 ? 23.753 -19.693 -5.817 1.00 54.69 199 LYS A N 1
ATOM 1689 C CA . LYS A 1 199 ? 22.875 -18.631 -5.279 1.00 54.69 199 LYS A CA 1
ATOM 1690 C C . LYS A 1 199 ? 22.641 -18.790 -3.773 1.00 54.69 199 LYS A C 1
ATOM 1692 O O . LYS A 1 199 ? 21.545 -18.532 -3.282 1.00 54.69 199 LYS A O 1
ATOM 1697 N N . LYS A 1 200 ? 23.669 -19.175 -3.018 1.00 55.06 200 LYS A N 1
ATOM 1698 C CA . LYS A 1 200 ? 23.770 -18.620 -1.662 1.00 55.06 200 LYS A CA 1
ATOM 1699 C C . LYS A 1 200 ? 24.017 -17.112 -1.837 1.00 55.06 200 LYS A C 1
ATOM 1701 O O . LYS A 1 200 ? 24.707 -16.747 -2.795 1.00 55.06 200 LYS A O 1
ATOM 1706 N N . PRO A 1 201 ? 23.411 -16.226 -1.027 1.00 55.69 201 PRO A N 1
ATOM 1707 C CA . PRO A 1 201 ? 23.652 -14.792 -1.154 1.00 55.69 201 PRO A CA 1
ATOM 1708 C C . PRO A 1 201 ? 25.164 -14.552 -1.134 1.00 55.69 201 PRO A C 1
ATOM 1710 O O . PRO A 1 201 ? 25.883 -15.214 -0.387 1.00 55.69 201 PRO A O 1
ATOM 1713 N N . ALA A 1 202 ? 25.660 -13.645 -1.977 1.00 54.78 202 ALA A N 1
ATOM 1714 C CA . ALA A 1 202 ? 27.093 -13.351 -2.078 1.00 54.78 202 ALA A CA 1
ATOM 1715 C C . ALA A 1 202 ? 27.713 -12.888 -0.738 1.00 54.78 202 ALA A C 1
ATOM 1717 O O . ALA A 1 202 ? 28.928 -12.869 -0.608 1.00 54.78 202 ALA A O 1
ATOM 1718 N N . GLU A 1 203 ? 26.880 -12.567 0.256 1.00 54.56 203 GLU A N 1
ATOM 1719 C CA . GLU A 1 203 ? 27.252 -12.255 1.642 1.00 54.56 203 GLU A CA 1
ATOM 1720 C C . GLU A 1 203 ? 27.492 -13.498 2.521 1.00 54.56 203 GLU A C 1
ATOM 1722 O O . GLU A 1 203 ? 28.166 -13.401 3.536 1.00 54.56 203 GLU A O 1
ATOM 1727 N N . GLN A 1 204 ? 26.982 -14.675 2.141 1.00 51.56 204 GLN A N 1
ATOM 1728 C CA . GLN A 1 204 ? 27.092 -15.920 2.918 1.00 51.56 204 GLN A CA 1
ATOM 1729 C C . GLN A 1 204 ? 28.020 -16.956 2.259 1.00 51.56 204 GLN A C 1
ATOM 1731 O O . GLN A 1 204 ? 28.278 -18.020 2.818 1.00 51.56 204 GLN A O 1
ATOM 1736 N N . ILE A 1 205 ? 28.557 -16.653 1.072 1.00 53.56 205 ILE A N 1
ATOM 1737 C CA . ILE A 1 205 ? 29.752 -17.321 0.548 1.00 53.56 205 ILE A CA 1
ATOM 1738 C C . ILE A 1 205 ? 30.944 -16.459 0.958 1.00 53.56 205 ILE A C 1
ATOM 1740 O O . ILE A 1 205 ? 31.547 -15.769 0.135 1.00 53.56 205 ILE A O 1
ATOM 1744 N N . ASN A 1 206 ? 31.283 -16.490 2.246 1.00 59.50 206 ASN A N 1
ATOM 1745 C CA . ASN A 1 206 ? 32.570 -15.997 2.715 1.00 59.50 206 ASN A CA 1
ATOM 1746 C C . ASN A 1 206 ? 33.660 -16.904 2.135 1.00 59.50 206 ASN A C 1
ATOM 1748 O O . ASN A 1 206 ? 34.155 -17.829 2.770 1.00 59.50 206 ASN A O 1
ATOM 1752 N N . PHE A 1 207 ? 34.070 -16.628 0.897 1.00 52.56 207 PHE A N 1
ATOM 1753 C CA . PHE A 1 207 ? 35.184 -17.315 0.238 1.00 52.56 207 PHE A CA 1
ATOM 1754 C C . PHE A 1 207 ? 36.479 -17.200 1.064 1.00 52.56 207 PHE A C 1
ATOM 1756 O O . PHE A 1 207 ? 37.389 -18.007 0.933 1.00 52.56 207 PHE A O 1
ATOM 1763 N N . ARG A 1 208 ? 36.528 -16.211 1.962 1.00 58.72 208 ARG A N 1
ATOM 1764 C CA . ARG A 1 208 ? 37.589 -15.957 2.934 1.00 58.72 208 ARG A CA 1
ATOM 1765 C C . ARG A 1 208 ? 37.641 -16.943 4.108 1.00 58.72 208 ARG A C 1
ATOM 1767 O O . ARG A 1 208 ? 38.704 -17.054 4.703 1.00 58.72 208 ARG A O 1
ATOM 1774 N N . GLU A 1 209 ? 36.541 -17.623 4.439 1.00 61.94 209 GLU A N 1
ATOM 1775 C CA . GLU A 1 209 ? 36.487 -18.622 5.525 1.00 61.94 209 GLU A CA 1
ATOM 1776 C C . GLU A 1 209 ? 37.028 -19.984 5.071 1.00 61.94 209 GLU A C 1
ATOM 1778 O O . GLU A 1 209 ? 37.698 -20.669 5.836 1.00 61.94 209 GLU A O 1
ATOM 1783 N N . ASN A 1 210 ? 36.805 -20.351 3.803 1.00 65.81 210 ASN A N 1
ATOM 1784 C CA . ASN A 1 210 ? 37.327 -21.593 3.214 1.00 65.81 210 ASN A CA 1
ATOM 1785 C C . ASN A 1 210 ? 38.738 -21.449 2.615 1.00 65.81 210 ASN A C 1
ATOM 1787 O O . ASN A 1 210 ? 39.341 -22.442 2.208 1.00 65.81 210 ASN A O 1
ATOM 1791 N N . LEU A 1 211 ? 39.278 -20.231 2.545 1.00 71.38 211 LEU A N 1
ATOM 1792 C CA . LEU A 1 211 ? 40.679 -19.995 2.210 1.00 71.38 211 LEU A CA 1
ATOM 1793 C C . LEU A 1 211 ? 41.507 -20.047 3.497 1.00 71.38 211 LEU A C 1
ATOM 1795 O O . LEU A 1 211 ? 41.263 -19.279 4.425 1.00 71.38 211 LEU A O 1
ATOM 1799 N N . ARG A 1 212 ? 42.534 -20.907 3.542 1.00 71.06 212 ARG A N 1
ATOM 1800 C CA . ARG A 1 212 ? 43.553 -20.845 4.599 1.00 71.06 212 ARG A CA 1
ATOM 1801 C C . ARG A 1 212 ? 44.206 -19.461 4.553 1.00 71.06 212 ARG A C 1
ATOM 1803 O O . ARG A 1 212 ? 44.965 -19.172 3.631 1.00 71.06 212 ARG A O 1
ATOM 1810 N N . GLN A 1 213 ? 43.913 -18.603 5.527 1.00 67.12 213 GLN A N 1
ATOM 1811 C CA . GLN A 1 213 ? 44.665 -17.366 5.710 1.00 67.12 213 GLN A CA 1
ATOM 1812 C C . GLN A 1 213 ? 46.090 -17.742 6.112 1.00 67.12 213 GLN A C 1
ATOM 1814 O O . GLN A 1 213 ? 46.320 -18.338 7.164 1.00 67.12 213 GLN A O 1
ATOM 1819 N N . VAL A 1 214 ? 47.050 -17.439 5.243 1.00 70.50 214 VAL A N 1
ATOM 1820 C CA . VAL A 1 214 ? 48.466 -17.604 5.551 1.00 70.50 214 VAL A CA 1
ATOM 1821 C C . VAL A 1 214 ? 48.828 -16.521 6.568 1.00 70.50 214 VAL A C 1
ATOM 1823 O O . VAL A 1 214 ? 48.871 -15.340 6.230 1.00 70.50 214 VAL A O 1
ATOM 1826 N N . LYS A 1 215 ? 49.064 -16.924 7.822 1.00 63.03 215 LYS A N 1
ATOM 1827 C CA . LYS A 1 215 ? 49.664 -16.079 8.864 1.00 63.03 215 LYS A CA 1
ATOM 1828 C C . LYS A 1 215 ? 51.146 -15.872 8.548 1.00 63.03 215 LYS A C 1
ATOM 1830 O O . LYS A 1 215 ? 52.020 -16.444 9.186 1.00 63.03 215 LYS A O 1
ATOM 1835 N N . THR A 1 216 ? 51.435 -15.139 7.483 1.00 64.69 216 THR A N 1
ATOM 1836 C CA . THR A 1 216 ? 52.767 -14.578 7.275 1.00 64.69 216 THR A CA 1
ATOM 1837 C C . THR A 1 216 ? 52.671 -13.101 7.580 1.00 64.69 216 THR A C 1
ATOM 1839 O O . THR A 1 216 ? 52.142 -12.336 6.773 1.00 64.69 216 THR A O 1
ATOM 1842 N N . ASP A 1 217 ? 53.223 -12.706 8.722 1.00 57.50 217 ASP A N 1
ATOM 1843 C CA . ASP A 1 217 ? 53.227 -11.323 9.217 1.00 57.50 217 ASP A CA 1
ATOM 1844 C C . ASP A 1 217 ? 54.043 -10.361 8.334 1.00 57.50 217 ASP A C 1
ATOM 1846 O O . ASP A 1 217 ? 54.048 -9.155 8.540 1.00 57.50 217 ASP A O 1
ATOM 1850 N N . LYS A 1 218 ? 54.667 -10.869 7.264 1.00 57.31 218 LYS A N 1
ATOM 1851 C CA . LYS A 1 218 ? 55.504 -10.098 6.336 1.00 57.31 218 LYS A CA 1
ATOM 1852 C C . LYS A 1 218 ? 54.738 -9.103 5.452 1.00 57.31 218 LYS A C 1
ATOM 1854 O O . LYS A 1 218 ? 55.371 -8.259 4.831 1.00 57.31 218 LYS A O 1
ATOM 1859 N N . TRP A 1 219 ? 53.406 -9.190 5.370 1.00 55.34 219 TRP A N 1
ATOM 1860 C CA . TRP A 1 219 ? 52.598 -8.342 4.471 1.00 55.34 219 TRP A CA 1
ATOM 1861 C C . TRP A 1 219 ? 51.327 -7.773 5.115 1.00 55.34 219 TRP A C 1
ATOM 1863 O O . TRP A 1 219 ? 50.511 -7.151 4.432 1.00 55.34 219 TRP A O 1
ATOM 1873 N N . ASN A 1 220 ? 51.128 -7.986 6.418 1.00 64.19 220 ASN A N 1
ATOM 1874 C CA . ASN A 1 220 ? 49.953 -7.480 7.114 1.00 64.19 220 ASN A CA 1
ATOM 1875 C C . ASN A 1 220 ? 50.172 -6.005 7.486 1.00 64.19 220 ASN A C 1
ATOM 1877 O O . ASN A 1 220 ? 50.831 -5.696 8.478 1.00 64.19 220 ASN A O 1
ATOM 1881 N N . LEU A 1 221 ? 49.637 -5.088 6.668 1.00 59.62 221 LEU A N 1
ATOM 1882 C CA . LEU A 1 221 ? 49.807 -3.638 6.843 1.00 59.62 221 LEU A CA 1
ATOM 1883 C C . LEU A 1 221 ? 49.337 -3.126 8.211 1.00 59.62 221 LEU A C 1
ATOM 1885 O O . LEU A 1 221 ? 49.791 -2.066 8.630 1.00 59.62 221 LEU A O 1
ATOM 1889 N N . ASP A 1 222 ? 48.425 -3.830 8.881 1.00 60.97 222 ASP A N 1
ATOM 1890 C CA . ASP A 1 222 ? 47.925 -3.415 10.190 1.00 60.97 222 ASP A CA 1
ATOM 1891 C C . ASP A 1 222 ? 48.807 -3.923 11.341 1.00 60.97 222 ASP A C 1
ATOM 1893 O O . ASP A 1 222 ? 48.957 -3.201 12.320 1.00 60.97 222 ASP A O 1
ATOM 1897 N N . ALA A 1 223 ? 49.497 -5.062 11.186 1.00 58.94 223 ALA A N 1
ATOM 1898 C CA . ALA A 1 223 ? 50.529 -5.507 12.135 1.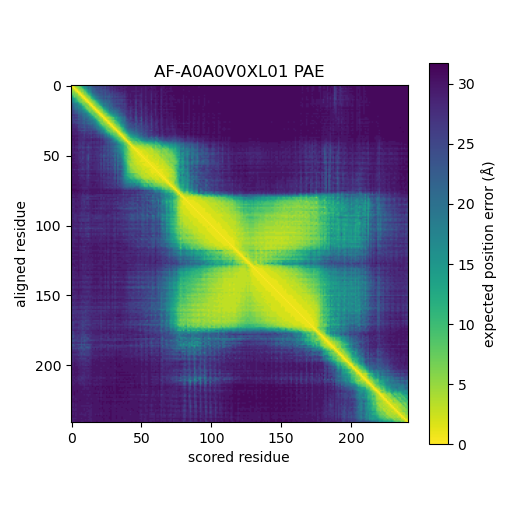00 58.94 223 ALA A CA 1
ATOM 1899 C C . ALA A 1 223 ? 51.781 -4.611 12.060 1.00 58.94 223 ALA A C 1
ATOM 1901 O O . ALA A 1 223 ? 52.243 -4.104 13.076 1.00 58.94 223 ALA A O 1
ATOM 1902 N N . LEU A 1 224 ? 52.225 -4.263 10.844 1.00 57.22 224 LEU A N 1
ATOM 1903 C CA . LEU A 1 224 ? 53.333 -3.320 10.615 1.00 57.22 224 LEU A CA 1
ATOM 1904 C C . LEU A 1 224 ? 53.078 -1.911 11.180 1.00 57.22 224 LEU A C 1
ATOM 1906 O O . LEU A 1 224 ? 54.026 -1.176 11.446 1.00 57.22 224 LEU A O 1
ATOM 1910 N N . LYS A 1 225 ? 51.814 -1.492 11.333 1.00 60.44 225 LYS A N 1
ATOM 1911 C CA . LYS A 1 225 ? 51.465 -0.209 11.970 1.00 60.44 225 LYS A CA 1
ATOM 1912 C C . LYS A 1 225 ? 51.485 -0.287 13.494 1.00 60.44 225 LYS A C 1
ATOM 1914 O O . LYS A 1 225 ? 51.694 0.748 14.122 1.00 60.44 225 LYS A O 1
ATOM 1919 N N . ILE A 1 226 ? 51.226 -1.464 14.065 1.00 61.44 226 ILE A N 1
ATOM 1920 C CA . ILE A 1 226 ? 51.255 -1.695 15.512 1.00 61.44 226 ILE A CA 1
ATOM 1921 C C . ILE A 1 226 ? 52.713 -1.731 15.977 1.00 61.44 226 ILE A C 1
ATOM 1923 O O . ILE A 1 226 ? 53.066 -0.925 16.834 1.00 61.44 226 ILE A O 1
ATOM 1927 N N . ASP A 1 227 ? 53.578 -2.495 15.303 1.00 59.88 227 ASP A N 1
ATOM 1928 C CA . ASP A 1 227 ? 55.011 -2.578 15.634 1.00 59.88 227 ASP A CA 1
ATOM 1929 C C . ASP A 1 227 ? 55.691 -1.199 15.579 1.00 59.88 227 ASP A C 1
ATOM 1931 O O . ASP A 1 227 ? 56.369 -0.778 16.513 1.00 59.88 227 ASP A O 1
ATOM 1935 N N . LYS A 1 228 ? 55.400 -0.402 14.540 1.00 62.69 228 LYS A N 1
ATOM 1936 C CA . LYS A 1 228 ? 55.943 0.964 14.398 1.00 62.69 228 LYS A CA 1
ATOM 1937 C C . LYS A 1 228 ? 55.453 1.944 15.467 1.00 62.69 228 LYS A C 1
ATOM 1939 O O . LYS A 1 228 ? 56.034 3.016 15.635 1.00 62.69 228 LYS A O 1
ATOM 1944 N N . LYS A 1 229 ? 54.322 1.649 16.112 1.00 60.16 229 LYS A N 1
ATOM 1945 C CA . LYS A 1 229 ? 53.735 2.482 17.170 1.00 60.16 229 LYS A CA 1
ATOM 1946 C C . LYS A 1 229 ? 54.271 2.079 18.543 1.00 60.16 229 LYS A C 1
ATOM 1948 O O . LYS A 1 229 ? 54.378 2.946 19.404 1.00 60.16 229 LYS A O 1
ATOM 1953 N N . GLU A 1 230 ? 54.624 0.811 18.724 1.00 61.47 230 GLU A N 1
ATOM 1954 C CA . GLU A 1 230 ? 55.293 0.309 19.926 1.00 61.47 230 GLU A CA 1
ATOM 1955 C C . GLU A 1 230 ? 56.777 0.693 19.958 1.00 61.47 230 GLU A C 1
ATOM 1957 O O . GLU A 1 230 ? 57.234 1.184 20.986 1.00 61.47 230 GLU A O 1
ATOM 1962 N N . GLU A 1 231 ? 57.493 0.644 18.827 1.00 62.84 231 GLU A N 1
ATOM 1963 C CA . GLU A 1 231 ? 58.873 1.162 18.738 1.00 62.84 231 GLU A CA 1
ATOM 1964 C C . GLU A 1 231 ? 58.962 2.649 19.109 1.00 62.84 231 GLU A C 1
ATOM 1966 O O . GLU A 1 231 ? 59.866 3.059 19.830 1.00 62.84 231 GLU A O 1
ATOM 1971 N N . LYS A 1 232 ? 57.995 3.466 18.667 1.00 60.28 232 LYS A N 1
ATOM 1972 C CA . LYS A 1 232 ? 57.951 4.894 19.022 1.00 60.28 232 LYS A CA 1
ATOM 1973 C C . LYS A 1 232 ? 57.675 5.130 20.502 1.00 60.28 232 LYS A C 1
ATOM 1975 O O . LYS A 1 232 ? 58.268 6.024 21.083 1.00 60.28 232 LYS A O 1
ATOM 1980 N N . LYS A 1 233 ? 56.797 4.328 21.109 1.00 61.25 233 LYS A N 1
ATOM 1981 C CA . LYS A 1 233 ? 56.511 4.433 22.543 1.00 61.25 233 LYS A CA 1
ATOM 1982 C C . LYS A 1 233 ? 57.706 4.029 23.399 1.00 61.25 233 LYS A C 1
ATOM 1984 O O . LYS A 1 233 ? 57.935 4.666 24.413 1.00 61.25 233 LYS A O 1
ATOM 1989 N N . ASN A 1 234 ? 58.457 3.005 22.998 1.00 58.88 234 ASN A N 1
ATOM 1990 C CA . ASN A 1 234 ? 59.636 2.579 23.750 1.00 58.88 234 ASN A CA 1
ATOM 1991 C C . ASN A 1 234 ? 60.797 3.575 23.603 1.00 58.88 234 ASN A C 1
ATOM 1993 O O . ASN A 1 234 ? 61.478 3.844 24.585 1.00 58.88 234 ASN A O 1
ATOM 1997 N N . ALA A 1 235 ? 60.967 4.186 22.425 1.00 61.00 235 ALA A N 1
ATOM 1998 C CA . ALA A 1 235 ? 61.957 5.245 22.225 1.00 61.00 235 ALA A CA 1
ATOM 1999 C C . ALA A 1 235 ? 61.650 6.521 23.032 1.00 61.00 235 ALA A C 1
ATOM 2001 O O . ALA A 1 235 ? 62.574 7.170 23.504 1.00 61.00 235 ALA A O 1
ATOM 2002 N N . ASP A 1 236 ? 60.372 6.870 23.219 1.00 57.22 236 ASP A N 1
ATOM 2003 C CA . ASP A 1 236 ? 59.986 8.017 24.055 1.00 57.22 236 ASP A CA 1
ATOM 2004 C C . ASP A 1 236 ? 60.188 7.736 25.561 1.00 57.22 236 ASP A C 1
ATOM 2006 O O . ASP A 1 236 ? 60.409 8.668 26.325 1.00 57.22 236 ASP A O 1
ATOM 2010 N N . VAL A 1 237 ? 60.159 6.467 25.993 1.00 58.25 237 VAL A N 1
ATOM 2011 C CA . VAL A 1 237 ? 60.387 6.070 27.398 1.00 58.25 237 VAL A CA 1
ATOM 2012 C C . VAL A 1 237 ? 61.880 5.992 27.742 1.00 58.25 237 VAL A C 1
ATOM 2014 O O . VAL A 1 237 ? 62.257 6.375 28.841 1.00 58.25 237 VAL A O 1
ATOM 2017 N N . GLU A 1 238 ? 62.749 5.573 26.814 1.00 57.22 238 GLU A N 1
ATOM 2018 C CA . GLU A 1 238 ? 64.212 5.551 27.033 1.00 57.22 238 GLU A CA 1
ATOM 2019 C C . GLU A 1 238 ? 64.871 6.944 27.029 1.00 57.22 238 GLU A C 1
ATOM 2021 O O . GLU A 1 238 ? 66.031 7.071 27.409 1.00 57.22 238 GLU A O 1
ATOM 2026 N N . VAL A 1 239 ? 64.167 7.994 26.594 1.00 56.72 239 VAL A N 1
ATOM 2027 C CA . VAL A 1 239 ? 64.682 9.379 26.598 1.00 56.72 239 VAL A CA 1
ATOM 2028 C C . VAL A 1 239 ? 64.282 10.140 27.876 1.00 56.72 239 VAL A C 1
ATOM 2030 O O . VAL A 1 239 ? 64.823 11.214 28.138 1.00 56.72 239 VAL A O 1
ATOM 2033 N N . GLU A 1 240 ? 63.369 9.592 28.686 1.00 52.28 240 GLU A N 1
ATOM 2034 C CA . GLU A 1 240 ? 62.919 10.185 29.957 1.00 52.28 240 GLU A CA 1
ATOM 2035 C C . GLU A 1 240 ? 63.544 9.552 31.224 1.00 52.28 240 GLU A C 1
ATOM 2037 O O . GLU A 1 240 ? 63.200 9.982 32.327 1.00 52.28 240 GLU A O 1
ATOM 2042 N N . GLU A 1 241 ? 64.487 8.605 31.096 1.00 45.25 241 GLU A N 1
ATOM 2043 C CA . GLU A 1 241 ? 65.371 8.153 32.199 1.00 45.25 241 GLU A CA 1
ATOM 2044 C C . GLU A 1 241 ? 66.773 8.782 32.150 1.00 45.25 241 GLU A C 1
ATOM 2046 O O . GLU A 1 241 ? 67.394 8.824 31.062 1.00 45.25 241 GLU A O 1
#

InterPro domains:
  IPR001978 Troponin [PF00992] (84-215)
  IPR038077 Troponin domain superfamily [G3DSA:1.20.5.350] (69-237)
  IPR038077 Troponin domain superfamily [SSF90250] (78-221)
  IPR050875 Troponin I [PTHR13738] (26-237)

Mean predicted aligned error: 21.81 Å